Protein AF-A0A7I9V8H1-F1 (afdb_monomer)

pLDDT: mean 86.66, std 11.71, range [46.06, 98.75]

Radius of gyration: 24.7 Å; Cα contacts (8 Å, |Δi|>4): 425; chains: 1; bounding box: 55×43×68 Å

Foldseek 3Di:
DCPFDLDDFLVRLCVVLVHDPVLSVLLCVLLVPDPDPDDSDRDDGVVNSVVVSVLPPVPPDDDSVVSSNVSNVNSVVVVVVVVVLVVVLVVLCPDPVRPDDSVNSVVVVVVVCVVVVVVVVVVQVPPPDDDQDWDWWKKKKKFFPPLVVVVVVDDPVVNVVQQVLLVVQLQVLQVVLVKHFLDDDVRMTMIIHPALVSVLSSLASSLVCCVVVSHPFIQMFMETGIWTDDPSHTGDDRNVRRVFNSVVGDTSWYKYAPVSLVRCPPVQQKDWAWDAFDCDVPDHGTTIIIIDGDPPDDPVD

Nearest PDB structures (foldseek):
  5d15-assembly1_B  TM=9.454E-01  e=5.880E-12  Mycobacterium avium subsp. avium 10-9275
  5d0g-assembly1_A  TM=9.505E-01  e=1.917E-11  Mycobacterium avium subsp. avium 10-9275
  4wp9-assembly1_A  TM=9.411E-01  e=1.531E-11  Mycobacterium avium
  5d0e-assembly1_A  TM=9.573E-01  e=3.767E-11  Mycobacterium avium subsp. avium 10-9275
  1ybu-assembly2_C  TM=9.139E-01  e=1.917E-11  Mycobacterium tuberculosis H37Rv

Solvent-accessible surface area (backbone atoms only — not comparable to full-atom values): 16540 Å² total; per-residue (Å²): 132,83,87,60,61,64,71,26,31,71,67,57,45,37,62,75,65,69,50,57,68,70,57,48,53,55,46,41,55,25,40,60,56,78,84,76,90,81,67,98,51,56,73,35,31,64,66,53,51,54,55,48,40,57,69,70,62,44,87,82,82,64,57,71,71,55,49,44,49,50,36,29,55,51,21,59,54,50,51,57,52,49,54,57,49,51,53,53,50,53,58,48,68,73,33,90,86,51,88,64,50,71,67,57,50,50,51,52,49,54,52,50,51,51,52,52,51,50,53,50,48,53,53,58,68,71,39,79,77,88,57,85,41,78,37,81,43,32,28,35,26,43,30,51,61,61,47,81,60,47,66,72,72,46,55,72,68,59,46,51,55,51,50,51,47,39,53,52,52,50,46,51,46,29,44,75,44,62,22,44,72,58,50,73,60,90,71,24,43,34,29,37,30,82,44,53,66,35,45,51,50,32,53,48,52,53,47,48,45,18,71,74,63,75,29,70,46,33,13,24,4,32,16,45,36,60,26,40,43,52,97,75,42,75,43,48,62,22,53,55,48,5,50,52,31,16,73,67,32,51,79,71,33,36,24,26,27,62,63,38,53,57,68,44,60,86,44,71,58,46,47,75,41,81,50,82,62,41,70,51,96,97,34,80,70,37,62,37,25,41,54,42,78,32,88,84,52,65,90,90,114

Organism: NCBI:txid589161

Mean predicted aligned error: 11.62 Å

Structure (mmCIF, N/CA/C/O backbone):
data_AF-A0A7I9V8H1-F1
#
_entry.id   AF-A0A7I9V8H1-F1
#
loop_
_atom_site.group_PDB
_atom_site.id
_atom_site.type_symbol
_atom_site.label_atom_id
_atom_site.label_alt_id
_atom_site.label_comp_id
_atom_site.label_asym_id
_atom_site.label_entity_id
_atom_site.label_seq_id
_atom_site.pdbx_PDB_ins_code
_atom_site.Cartn_x
_atom_site.Cartn_y
_atom_site.Cartn_z
_atom_site.occupancy
_atom_site.B_iso_or_equiv
_atom_site.auth_seq_id
_atom_site.auth_comp_id
_atom_site.auth_asym_id
_atom_site.auth_atom_id
_atom_site.pdbx_PDB_model_num
ATOM 1 N N . MET A 1 1 ? 17.051 -14.374 -20.437 1.00 46.38 1 MET A N 1
ATOM 2 C CA . MET A 1 1 ? 18.053 -14.125 -21.487 1.00 46.38 1 MET A CA 1
ATOM 3 C C . MET A 1 1 ? 17.301 -13.980 -22.784 1.00 46.38 1 MET A C 1
ATOM 5 O O . MET A 1 1 ? 16.815 -14.982 -23.294 1.00 46.38 1 MET A O 1
ATOM 9 N N . SER A 1 2 ? 17.163 -12.755 -23.273 1.00 46.06 2 SER A N 1
ATOM 10 C CA . SER A 1 2 ? 17.057 -12.578 -24.711 1.00 46.06 2 SER A CA 1
ATOM 11 C C . SER A 1 2 ? 18.494 -12.514 -25.201 1.00 46.06 2 SER A C 1
ATOM 13 O O . SER A 1 2 ? 19.193 -11.544 -24.943 1.00 46.06 2 SER A O 1
ATOM 15 N N . ASP A 1 3 ? 18.974 -13.609 -25.780 1.00 58.06 3 ASP A N 1
ATOM 16 C CA . ASP A 1 3 ? 20.291 -13.687 -26.432 1.00 58.06 3 ASP A CA 1
ATOM 17 C C . ASP A 1 3 ? 20.241 -13.022 -27.827 1.00 58.06 3 ASP A C 1
ATOM 19 O O . ASP A 1 3 ? 21.041 -13.326 -28.712 1.00 58.06 3 ASP A O 1
ATOM 23 N N . ASP A 1 4 ? 19.233 -12.175 -28.068 1.00 70.00 4 ASP A N 1
ATOM 24 C CA . ASP A 1 4 ? 18.944 -11.606 -29.372 1.00 70.00 4 ASP A CA 1
ATOM 25 C C . ASP A 1 4 ? 19.894 -10.431 -29.636 1.00 70.00 4 ASP A C 1
ATOM 27 O O . ASP A 1 4 ? 19.848 -9.416 -28.934 1.00 70.00 4 ASP A O 1
ATOM 31 N N . PRO A 1 5 ? 20.804 -10.550 -30.617 1.00 77.19 5 PRO A N 1
ATOM 32 C CA . PRO A 1 5 ? 21.791 -9.521 -30.866 1.00 77.19 5 PRO A CA 1
ATOM 33 C C . PRO A 1 5 ? 21.110 -8.228 -31.305 1.00 77.19 5 PRO A C 1
ATOM 35 O O . PRO A 1 5 ? 20.168 -8.219 -32.103 1.00 77.19 5 PRO A O 1
ATOM 38 N N . VAL A 1 6 ? 21.654 -7.112 -30.833 1.00 79.88 6 VAL A N 1
ATOM 39 C CA . VAL A 1 6 ? 21.282 -5.783 -31.307 1.00 79.88 6 VAL A CA 1
ATOM 40 C C . VAL A 1 6 ? 21.525 -5.713 -32.818 1.00 79.88 6 VAL A C 1
ATOM 42 O O . VAL A 1 6 ? 22.660 -5.814 -33.280 1.00 79.88 6 VAL A O 1
ATOM 45 N N . SER A 1 7 ? 20.439 -5.586 -33.578 1.00 83.69 7 SER A N 1
ATOM 46 C CA . SER A 1 7 ? 20.407 -5.853 -35.022 1.00 83.69 7 SER A CA 1
ATOM 47 C C . SER A 1 7 ? 19.784 -4.735 -35.847 1.00 83.69 7 SER A C 1
ATOM 49 O O . SER A 1 7 ? 19.864 -4.803 -37.067 1.00 83.69 7 SER A O 1
ATOM 51 N N . PHE A 1 8 ? 19.166 -3.727 -35.222 1.00 82.25 8 PHE A N 1
ATOM 52 C CA . PHE A 1 8 ? 18.471 -2.654 -35.939 1.00 82.25 8 PHE A CA 1
ATOM 53 C C . PHE A 1 8 ? 18.846 -1.271 -35.401 1.00 82.25 8 PHE A C 1
ATOM 55 O O . PHE A 1 8 ? 18.879 -1.033 -34.187 1.00 82.25 8 PHE A O 1
ATOM 62 N N . SER A 1 9 ? 19.121 -0.340 -36.309 1.00 85.31 9 SER A N 1
ATOM 63 C CA . SER A 1 9 ? 19.089 1.103 -36.060 1.00 85.31 9 SER A CA 1
ATOM 64 C C . SER A 1 9 ? 17.642 1.620 -36.026 1.00 85.31 9 SER A C 1
ATOM 66 O O . SER A 1 9 ? 16.694 0.889 -36.313 1.00 85.31 9 SER A O 1
ATOM 68 N N . ARG A 1 10 ? 17.441 2.898 -35.671 1.00 80.12 10 ARG A N 1
ATOM 69 C CA . ARG A 1 10 ? 16.097 3.510 -35.703 1.00 80.12 10 ARG A CA 1
ATOM 70 C C . ARG A 1 10 ? 15.510 3.545 -37.110 1.00 80.12 10 ARG A C 1
ATOM 72 O O . ARG A 1 10 ? 14.328 3.270 -37.259 1.00 80.12 10 ARG A O 1
ATOM 79 N N . GLU A 1 11 ? 16.322 3.898 -38.102 1.00 81.75 11 GLU A N 1
ATOM 80 C CA . GLU A 1 11 ? 15.890 4.015 -39.499 1.00 81.75 11 GLU A CA 1
ATOM 81 C C . GLU A 1 11 ? 15.469 2.647 -40.044 1.00 81.75 11 GLU A C 1
ATOM 83 O O . GLU A 1 11 ? 14.351 2.497 -40.528 1.00 81.75 11 GLU A O 1
ATOM 88 N N . GLU A 1 12 ? 16.290 1.616 -39.826 1.00 86.19 12 GLU A N 1
ATOM 89 C CA . GLU A 1 12 ? 15.968 0.246 -40.248 1.00 86.19 12 GLU A CA 1
ATOM 90 C C . GLU A 1 12 ? 14.711 -0.301 -39.565 1.00 86.19 12 GLU A C 1
ATOM 92 O O . GLU A 1 12 ? 13.964 -1.070 -40.167 1.00 86.19 12 GLU A O 1
ATOM 97 N N . LEU A 1 13 ? 14.450 0.094 -38.315 1.00 85.06 13 LEU A N 1
ATOM 98 C CA . LEU A 1 13 ? 13.252 -0.318 -37.589 1.00 85.06 13 LEU A CA 1
ATOM 99 C C . LEU A 1 13 ? 11.996 0.381 -38.138 1.00 85.06 13 LEU A C 1
ATOM 101 O O . LEU A 1 13 ? 10.964 -0.267 -38.307 1.00 85.06 13 LEU A O 1
ATOM 105 N N . VAL A 1 14 ? 12.081 1.676 -38.467 1.00 84.31 14 VAL A N 1
ATOM 106 C CA . VAL A 1 14 ? 10.994 2.424 -39.131 1.00 84.31 14 VAL A CA 1
ATOM 107 C C . VAL A 1 14 ? 10.645 1.793 -40.477 1.00 84.31 14 VAL A C 1
ATOM 109 O O . VAL A 1 14 ? 9.466 1.546 -40.744 1.00 84.31 14 VAL A O 1
ATOM 112 N N . ASP A 1 15 ? 11.661 1.457 -41.270 1.00 85.81 15 ASP A N 1
ATOM 113 C CA . ASP A 1 15 ? 11.489 0.802 -42.565 1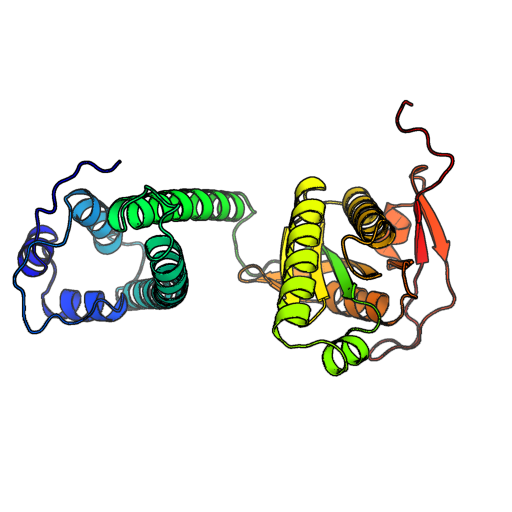.00 85.81 15 ASP A CA 1
ATOM 114 C C . ASP A 1 15 ? 10.877 -0.598 -42.418 1.00 85.81 15 ASP A C 1
ATOM 116 O O . ASP A 1 15 ? 9.930 -0.942 -43.133 1.00 85.81 15 ASP A O 1
ATOM 120 N N . ALA A 1 16 ? 11.370 -1.392 -41.459 1.00 86.88 16 ALA A N 1
ATOM 121 C CA . ALA A 1 16 ? 10.883 -2.746 -41.187 1.00 86.88 16 ALA A CA 1
ATOM 122 C C . ALA A 1 16 ? 9.436 -2.778 -40.671 1.00 86.88 16 ALA A C 1
ATOM 124 O O . ALA A 1 16 ? 8.707 -3.729 -40.951 1.00 86.88 16 ALA A O 1
ATOM 125 N N . LEU A 1 17 ? 9.006 -1.748 -39.935 1.00 85.50 17 LEU A N 1
ATOM 126 C CA . LEU A 1 17 ? 7.622 -1.593 -39.479 1.00 85.50 17 LEU A CA 1
ATOM 127 C C . LEU A 1 17 ? 6.710 -0.920 -40.514 1.00 85.50 17 LEU A C 1
ATOM 129 O O . LEU A 1 17 ? 5.508 -0.811 -40.267 1.00 85.50 17 LEU A O 1
ATOM 133 N N . HIS A 1 18 ? 7.260 -0.480 -41.651 1.00 85.62 18 HIS A N 1
ATOM 134 C CA . HIS A 1 18 ? 6.559 0.287 -42.685 1.00 85.62 18 HIS A CA 1
ATOM 135 C C . HIS A 1 18 ? 5.872 1.545 -42.132 1.00 85.62 18 HIS A C 1
ATOM 137 O O . HIS A 1 18 ? 4.749 1.882 -42.513 1.00 85.62 18 HIS A O 1
ATOM 143 N N . LEU A 1 19 ? 6.545 2.230 -41.206 1.00 82.56 19 LEU A N 1
ATOM 144 C CA . LEU A 1 19 ? 6.015 3.425 -40.566 1.00 82.56 19 LEU A CA 1
ATOM 145 C C . LEU A 1 19 ? 6.256 4.675 -41.404 1.00 82.56 19 LEU A C 1
ATOM 147 O O . LEU A 1 19 ? 7.325 4.864 -41.978 1.00 82.56 19 LEU A O 1
ATOM 151 N N . ASP A 1 20 ? 5.280 5.583 -41.393 1.00 85.94 20 ASP A N 1
ATOM 152 C CA . ASP A 1 20 ? 5.523 6.951 -41.837 1.00 85.94 20 ASP A CA 1
ATOM 153 C C . ASP A 1 20 ? 6.584 7.617 -40.943 1.00 85.94 20 ASP A C 1
ATOM 155 O O . ASP A 1 20 ? 6.569 7.479 -39.716 1.00 85.94 20 ASP A O 1
ATOM 159 N N . HIS A 1 21 ? 7.512 8.348 -41.559 1.00 81.25 21 HIS A N 1
ATOM 160 C CA . HIS A 1 21 ? 8.664 8.913 -40.860 1.00 81.25 21 HIS A CA 1
ATOM 161 C C . HIS A 1 21 ? 8.270 10.005 -39.846 1.00 81.25 21 HIS A C 1
ATOM 163 O O . HIS A 1 21 ? 8.871 10.090 -38.771 1.00 81.25 21 HIS A O 1
ATOM 169 N N . ASP A 1 22 ? 7.254 10.830 -40.136 1.00 81.88 22 ASP A N 1
ATOM 170 C CA . ASP A 1 22 ? 6.756 11.831 -39.176 1.00 81.88 22 ASP A CA 1
ATOM 171 C C . ASP A 1 22 ? 6.079 11.144 -37.987 1.00 81.88 22 ASP A C 1
ATOM 173 O O . ASP A 1 22 ? 6.327 11.487 -36.824 1.00 81.88 22 ASP A O 1
ATOM 177 N N . TYR A 1 23 ? 5.285 10.108 -38.264 1.00 82.81 23 TYR A N 1
ATOM 178 C CA . TYR A 1 23 ? 4.683 9.294 -37.216 1.00 82.81 23 TYR A CA 1
ATOM 179 C C . TYR A 1 23 ? 5.738 8.625 -36.326 1.00 82.81 23 TYR A C 1
ATOM 181 O O . TYR A 1 23 ? 5.660 8.740 -35.101 1.00 82.81 23 TYR A O 1
ATOM 189 N N . ALA A 1 24 ? 6.759 8.004 -36.918 1.00 82.31 24 ALA A N 1
ATOM 190 C CA . ALA A 1 24 ? 7.855 7.378 -36.190 1.00 82.31 24 ALA A CA 1
ATOM 191 C C . ALA A 1 24 ? 8.599 8.371 -35.283 1.00 82.31 24 ALA A C 1
ATOM 193 O O . ALA A 1 24 ? 8.846 8.079 -34.115 1.00 82.31 24 ALA A O 1
ATOM 194 N N . LEU A 1 25 ? 8.900 9.581 -35.768 1.00 81.62 25 LEU A N 1
ATOM 195 C CA . LEU A 1 25 ? 9.525 10.622 -34.947 1.00 81.62 25 LEU A CA 1
ATOM 196 C C . LEU A 1 25 ? 8.648 11.021 -33.755 1.00 81.62 25 LEU A C 1
ATOM 198 O O . LEU A 1 25 ? 9.130 11.113 -32.623 1.00 81.62 25 LEU A O 1
ATOM 202 N N . ARG A 1 26 ? 7.350 11.241 -33.984 1.00 83.75 26 ARG A N 1
ATOM 203 C CA . ARG A 1 26 ? 6.390 11.566 -32.915 1.00 83.75 26 ARG A CA 1
ATOM 204 C C . ARG A 1 26 ? 6.269 10.434 -31.900 1.00 83.75 26 ARG A C 1
ATOM 206 O O . ARG A 1 26 ? 6.125 10.702 -30.709 1.00 83.75 26 ARG A O 1
ATOM 213 N N . PHE A 1 27 ? 6.357 9.198 -32.366 1.00 82.62 27 PHE A N 1
ATOM 214 C CA . PHE A 1 27 ? 6.318 7.987 -31.563 1.00 82.62 27 PHE A CA 1
ATOM 215 C C . PHE A 1 27 ? 7.577 7.814 -30.698 1.00 82.62 27 PHE A C 1
ATOM 217 O O . PHE A 1 27 ? 7.466 7.592 -29.493 1.00 82.62 27 PHE A O 1
ATOM 224 N N . TRP A 1 28 ? 8.775 8.037 -31.246 1.00 84.31 28 TRP A N 1
ATOM 225 C CA . TRP A 1 28 ? 10.024 8.022 -30.469 1.00 84.31 28 TRP A CA 1
ATOM 226 C C . TRP A 1 28 ? 10.076 9.117 -29.413 1.00 84.31 28 TRP A C 1
ATOM 228 O O . TRP A 1 28 ? 10.439 8.862 -28.263 1.00 84.31 28 TRP A O 1
ATOM 238 N N . ASN A 1 29 ? 9.637 10.319 -29.784 1.00 84.06 29 ASN A N 1
ATOM 239 C CA . ASN A 1 29 ? 9.496 11.423 -28.843 1.00 84.06 29 ASN A CA 1
ATOM 240 C C . ASN A 1 29 ? 8.468 11.099 -27.751 1.00 84.06 29 ASN A C 1
ATOM 242 O O . ASN A 1 29 ? 8.656 11.499 -26.605 1.00 84.06 29 ASN A O 1
ATOM 246 N N . ALA A 1 30 ? 7.396 10.366 -28.078 1.00 85.94 30 ALA A N 1
ATOM 247 C CA . ALA A 1 30 ? 6.395 9.952 -27.103 1.00 85.94 30 ALA A CA 1
ATOM 248 C C . ALA A 1 30 ? 6.982 9.000 -26.051 1.00 85.94 30 ALA A C 1
ATOM 250 O O . ALA A 1 30 ? 6.783 9.243 -24.867 1.00 85.94 30 ALA A O 1
ATOM 251 N N . PHE A 1 31 ? 7.765 7.993 -26.444 1.00 85.69 31 PHE A N 1
ATOM 252 C CA . PHE A 1 31 ? 8.470 7.138 -25.478 1.00 85.69 31 PHE A CA 1
ATOM 253 C C . PHE A 1 31 ? 9.570 7.861 -24.689 1.00 85.69 31 PHE A C 1
ATOM 255 O O . PHE A 1 31 ? 10.034 7.341 -23.677 1.00 85.69 31 PHE A O 1
ATOM 262 N N . GLY A 1 32 ? 9.975 9.059 -25.119 1.00 83.25 32 GLY A N 1
ATOM 263 C CA . GLY A 1 32 ? 11.033 9.829 -24.470 1.00 83.25 32 GLY A CA 1
ATOM 264 C C . GLY A 1 32 ? 12.434 9.313 -24.790 1.00 83.25 32 GLY A C 1
ATOM 265 O O . GLY A 1 32 ? 13.379 9.606 -24.059 1.00 83.25 32 GLY A O 1
ATOM 266 N N . PHE A 1 33 ? 12.595 8.548 -25.873 1.00 81.25 33 PHE A N 1
ATOM 267 C CA . PHE A 1 33 ? 13.919 8.137 -26.319 1.00 81.25 33 PHE A CA 1
ATOM 268 C C . PHE A 1 33 ? 14.719 9.372 -26.732 1.00 81.25 33 PHE A C 1
ATOM 270 O O . PHE A 1 33 ? 14.263 10.167 -27.554 1.00 81.25 33 PHE A O 1
ATOM 277 N N . ALA A 1 34 ? 15.925 9.530 -26.179 1.00 64.56 34 ALA A N 1
ATOM 278 C CA . ALA A 1 34 ? 16.800 10.644 -26.526 1.00 64.56 34 ALA A CA 1
ATOM 279 C C . ALA A 1 34 ? 16.971 10.725 -28.053 1.00 64.56 34 ALA A C 1
ATOM 281 O O . ALA A 1 34 ? 17.227 9.706 -28.705 1.00 64.56 34 ALA A O 1
ATOM 282 N N . GLN A 1 35 ? 16.808 11.911 -28.643 1.00 59.00 35 GLN A N 1
ATOM 283 C CA . GLN A 1 35 ? 17.201 12.132 -30.033 1.00 59.00 35 GLN A CA 1
ATOM 284 C C . GLN A 1 35 ? 18.725 12.078 -30.075 1.00 59.00 35 GLN A C 1
ATOM 286 O O . GLN A 1 35 ? 19.393 12.993 -29.604 1.00 59.00 35 GLN A O 1
ATOM 291 N N . ASP A 1 36 ? 19.278 10.958 -30.528 1.00 55.44 36 ASP A N 1
ATOM 292 C CA . ASP A 1 36 ? 20.722 10.803 -30.592 1.00 55.44 36 ASP A CA 1
ATOM 293 C C . ASP A 1 36 ? 21.243 11.656 -31.754 1.00 55.44 36 ASP A C 1
ATOM 295 O O . ASP A 1 36 ? 20.934 11.401 -32.917 1.00 55.44 36 ASP A O 1
ATOM 299 N N . THR A 1 37 ? 21.999 12.700 -31.428 1.00 48.88 37 THR A N 1
ATOM 300 C CA . THR A 1 37 ? 22.664 13.588 -32.386 1.00 48.88 37 THR A CA 1
ATOM 301 C C . THR A 1 37 ? 24.033 13.057 -32.832 1.00 48.88 37 THR A C 1
ATOM 303 O O . THR A 1 37 ? 24.806 13.835 -33.388 1.00 48.88 37 THR A O 1
ATOM 306 N N . GLY A 1 38 ? 24.391 11.784 -32.581 1.00 47.00 38 GLY A N 1
ATOM 307 C CA . GLY A 1 38 ? 25.775 11.347 -32.820 1.00 47.00 38 GLY A CA 1
ATOM 308 C C . GLY A 1 38 ? 26.084 9.893 -33.180 1.00 47.00 38 GLY A C 1
ATOM 309 O O . GLY A 1 38 ? 27.198 9.665 -33.647 1.00 47.00 38 GLY A O 1
ATOM 310 N N . ALA A 1 39 ? 25.194 8.907 -33.030 1.00 47.19 39 ALA A N 1
ATOM 311 C CA . ALA A 1 39 ? 25.555 7.521 -33.362 1.00 47.19 39 ALA A CA 1
ATOM 312 C C . ALA A 1 39 ? 24.450 6.758 -34.107 1.00 47.19 39 ALA A C 1
ATOM 314 O O . ALA A 1 39 ? 23.463 6.323 -33.518 1.00 47.19 39 ALA A O 1
ATOM 315 N N . SER A 1 40 ? 24.691 6.503 -35.397 1.00 52.47 40 SER A N 1
ATOM 316 C CA . SER A 1 40 ? 23.979 5.546 -36.267 1.00 52.47 40 SER A CA 1
ATOM 317 C C . SER A 1 40 ? 24.260 4.081 -35.854 1.00 52.47 40 SER A C 1
ATOM 319 O O . SER A 1 40 ? 24.572 3.214 -36.662 1.00 52.47 40 SER A O 1
ATOM 321 N N . GLY A 1 41 ? 24.255 3.804 -34.549 1.00 67.88 41 GLY A N 1
ATOM 322 C CA . GLY A 1 41 ? 24.471 2.467 -34.010 1.00 67.88 41 GLY A CA 1
ATOM 323 C C . GLY A 1 41 ? 23.176 1.663 -34.019 1.00 67.88 41 GLY A C 1
ATOM 324 O O . GLY A 1 41 ? 22.118 2.187 -33.665 1.00 67.88 41 GLY A O 1
ATOM 325 N N . HIS A 1 42 ? 23.268 0.381 -34.372 1.00 78.38 42 HIS A N 1
ATOM 326 C CA . HIS A 1 42 ? 22.218 -0.586 -34.072 1.00 78.38 42 HIS A CA 1
ATOM 327 C C . HIS A 1 42 ? 22.002 -0.584 -32.552 1.00 78.38 42 HIS A C 1
ATOM 329 O O . HIS A 1 42 ? 22.969 -0.631 -31.790 1.00 78.38 42 HIS A O 1
ATOM 335 N N . ARG A 1 43 ? 20.747 -0.458 -32.115 1.00 78.38 43 ARG A N 1
ATOM 336 C CA . ARG A 1 43 ? 20.354 -0.339 -30.695 1.00 78.38 43 ARG A CA 1
ATOM 337 C C . ARG A 1 43 ? 19.131 -1.176 -30.326 1.00 78.38 43 ARG A C 1
ATOM 339 O O . ARG A 1 43 ? 18.852 -1.314 -29.143 1.00 78.38 43 ARG A O 1
ATOM 346 N N . PHE A 1 44 ? 18.428 -1.718 -31.317 1.00 83.50 44 PHE A N 1
ATOM 347 C CA . PHE A 1 44 ? 17.221 -2.511 -31.125 1.00 83.50 44 PHE A CA 1
ATOM 348 C C . PHE A 1 44 ? 17.448 -3.957 -31.551 1.00 83.50 44 PHE A C 1
ATOM 350 O O . PHE A 1 44 ? 18.204 -4.246 -32.484 1.00 83.50 44 PHE A O 1
ATOM 357 N N . THR A 1 45 ? 16.774 -4.858 -30.857 1.00 88.50 45 THR A N 1
ATOM 358 C CA . THR A 1 45 ? 16.751 -6.299 -31.102 1.00 88.50 45 THR A CA 1
ATOM 359 C C . THR A 1 45 ? 15.592 -6.675 -32.030 1.00 88.50 45 THR A C 1
ATOM 361 O O . THR A 1 45 ? 14.740 -5.850 -32.380 1.00 88.50 45 THR A O 1
ATOM 364 N N . ARG A 1 46 ? 15.540 -7.935 -32.467 1.00 86.69 46 ARG A N 1
ATOM 365 C CA . ARG A 1 46 ? 14.394 -8.468 -33.211 1.00 86.69 46 ARG A CA 1
ATOM 366 C C . ARG A 1 46 ? 13.176 -8.625 -32.293 1.00 86.69 46 ARG A C 1
ATOM 368 O O . ARG A 1 46 ? 12.050 -8.472 -32.767 1.00 86.69 46 ARG A O 1
ATOM 375 N N . GLU A 1 47 ? 13.379 -8.868 -31.001 1.00 86.50 47 GLU A N 1
ATOM 376 C CA . GLU A 1 47 ? 12.306 -8.822 -30.001 1.00 86.50 47 GLU A CA 1
ATOM 377 C C . GLU A 1 47 ? 11.688 -7.424 -29.865 1.00 86.50 47 GLU A C 1
ATOM 379 O O . GLU A 1 47 ? 10.459 -7.314 -29.849 1.00 86.50 47 GLU A O 1
ATOM 384 N N . ASP A 1 48 ? 12.499 -6.360 -29.865 1.00 86.69 48 ASP A N 1
ATOM 385 C CA . ASP A 1 48 ? 11.995 -4.978 -29.861 1.00 86.69 48 ASP A CA 1
ATOM 386 C C . ASP A 1 48 ? 11.134 -4.704 -31.098 1.00 86.69 48 ASP A C 1
ATOM 388 O O . ASP A 1 48 ? 10.033 -4.163 -30.989 1.00 86.69 48 ASP A O 1
ATOM 392 N N . LEU A 1 49 ? 11.602 -5.132 -32.278 1.00 87.06 49 LEU A N 1
ATOM 393 C CA . LEU A 1 49 ? 10.843 -5.026 -33.524 1.00 87.06 49 LEU A CA 1
ATOM 394 C C . LEU A 1 49 ? 9.495 -5.756 -33.419 1.00 87.06 49 LEU A C 1
ATOM 396 O O . LEU A 1 49 ? 8.468 -5.192 -33.789 1.00 87.06 49 LEU A O 1
ATOM 400 N N . ALA A 1 50 ? 9.476 -6.986 -32.899 1.00 86.38 50 ALA A N 1
ATOM 401 C CA . ALA A 1 50 ? 8.250 -7.767 -32.752 1.00 86.38 50 ALA A CA 1
ATOM 402 C C . ALA A 1 50 ? 7.264 -7.129 -31.756 1.00 86.38 50 ALA A C 1
ATOM 404 O O . ALA A 1 50 ? 6.064 -7.057 -32.031 1.00 86.38 50 ALA A O 1
ATOM 405 N N . ALA A 1 51 ? 7.757 -6.628 -30.621 1.00 85.44 51 ALA A N 1
ATOM 406 C CA . ALA A 1 51 ? 6.936 -5.944 -29.624 1.00 85.44 51 ALA A CA 1
ATOM 407 C C . ALA A 1 51 ? 6.337 -4.642 -30.178 1.00 85.44 51 ALA A C 1
ATOM 409 O O . ALA A 1 51 ? 5.146 -4.370 -30.003 1.00 85.44 51 ALA A O 1
ATOM 410 N N . LEU A 1 52 ? 7.145 -3.859 -30.896 1.00 85.12 52 LEU A N 1
ATOM 411 C CA . LEU A 1 52 ? 6.707 -2.621 -31.532 1.00 85.12 52 LEU A CA 1
ATOM 412 C C . LEU A 1 52 ? 5.745 -2.873 -32.690 1.00 85.12 52 LEU A C 1
ATOM 414 O O . LEU A 1 52 ? 4.782 -2.123 -32.830 1.00 85.12 52 LEU A O 1
ATOM 418 N N . ALA A 1 53 ? 5.940 -3.942 -33.466 1.00 85.44 53 ALA A N 1
ATOM 419 C CA . ALA A 1 53 ? 4.998 -4.351 -34.500 1.00 85.44 53 ALA A CA 1
ATOM 420 C C . ALA A 1 53 ? 3.611 -4.603 -33.904 1.00 85.44 53 ALA A C 1
ATOM 422 O O . ALA A 1 53 ? 2.641 -4.049 -34.400 1.00 85.44 53 ALA A O 1
ATOM 423 N N . ILE A 1 54 ? 3.505 -5.334 -32.789 1.00 83.56 54 ILE A N 1
ATOM 424 C CA . ILE A 1 54 ? 2.217 -5.558 -32.109 1.00 83.56 54 ILE A CA 1
ATOM 425 C C . ILE A 1 54 ? 1.597 -4.236 -31.633 1.00 83.56 54 ILE A C 1
ATOM 427 O O . ILE A 1 54 ? 0.392 -4.032 -31.771 1.00 83.56 54 ILE A O 1
ATOM 431 N N . TYR A 1 55 ? 2.409 -3.337 -31.073 1.00 80.44 55 TYR A N 1
ATOM 432 C CA . TYR A 1 55 ? 1.935 -2.056 -30.547 1.00 80.44 55 TYR A CA 1
ATOM 433 C C . TYR A 1 55 ? 1.414 -1.118 -31.647 1.00 80.44 55 TYR A C 1
ATOM 435 O O . TYR A 1 55 ? 0.400 -0.445 -31.474 1.00 80.44 55 TYR A O 1
ATOM 443 N N . VAL A 1 56 ? 2.119 -1.074 -32.777 1.00 78.38 56 VAL A N 1
ATOM 444 C CA . VAL A 1 56 ? 1.858 -0.171 -33.903 1.00 78.38 56 VAL A CA 1
ATOM 445 C C . VAL A 1 56 ? 0.814 -0.741 -34.8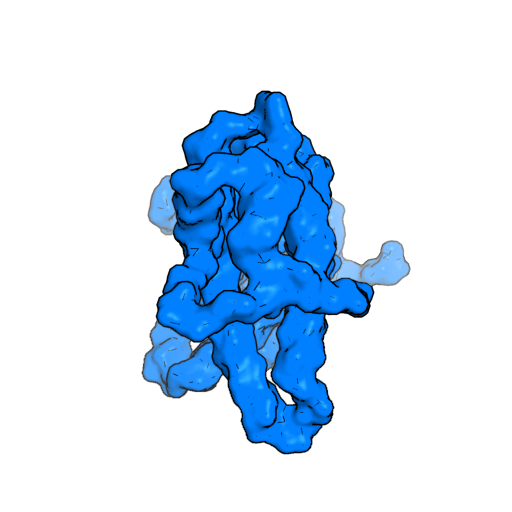63 1.00 78.38 56 VAL A C 1
ATOM 447 O O . VAL A 1 56 ? -0.075 -0.014 -35.295 1.00 78.38 56 VAL A O 1
ATOM 450 N N . GLN A 1 57 ? 0.897 -2.035 -35.179 1.00 72.38 57 GLN A N 1
ATOM 451 C CA . GLN A 1 57 ? 0.019 -2.749 -36.116 1.00 72.38 57 GLN A CA 1
ATOM 452 C C . GLN A 1 57 ? -1.240 -3.302 -35.431 1.00 72.38 57 GLN A C 1
ATOM 454 O O . GLN A 1 57 ? -1.878 -4.220 -35.943 1.00 72.38 57 GLN A O 1
ATOM 459 N N . GLY A 1 58 ? -1.615 -2.770 -34.263 1.00 63.88 58 GLY A N 1
ATOM 460 C CA . GLY A 1 58 ? -2.917 -3.011 -33.639 1.00 63.88 58 GLY A CA 1
ATOM 461 C C . GLY A 1 58 ? -4.039 -2.392 -34.479 1.00 63.88 58 GLY A C 1
ATOM 462 O O . GLY A 1 58 ? -4.634 -1.392 -34.083 1.00 63.88 58 GLY A O 1
ATOM 463 N N . ASP A 1 59 ? -4.302 -2.987 -35.641 1.00 50.59 59 ASP A N 1
ATOM 464 C CA . ASP A 1 59 ? -4.859 -2.398 -36.869 1.00 50.59 59 ASP A CA 1
ATOM 465 C C . ASP A 1 59 ? -6.351 -2.003 -36.820 1.00 50.59 59 ASP A C 1
ATOM 467 O O . ASP A 1 59 ? -7.011 -1.952 -37.849 1.00 50.59 59 ASP A O 1
ATOM 471 N N . ASN A 1 60 ? -6.927 -1.770 -35.633 1.00 54.12 60 ASN A N 1
ATOM 472 C CA . ASN A 1 60 ? -8.285 -1.220 -35.436 1.00 54.12 60 ASN A CA 1
ATOM 473 C C . ASN A 1 60 ? -8.655 -0.940 -33.961 1.00 54.12 60 ASN A C 1
ATOM 475 O O . ASN A 1 60 ? -9.804 -0.609 -33.671 1.00 54.12 60 ASN A O 1
ATOM 479 N N . ALA A 1 61 ? -7.736 -1.105 -33.003 1.00 60.16 61 ALA A N 1
ATOM 480 C CA . ALA A 1 61 ? -8.098 -1.071 -31.580 1.00 60.16 61 ALA A CA 1
ATOM 481 C C . ALA A 1 61 ? -7.999 0.327 -30.941 1.00 60.16 61 ALA A C 1
ATOM 483 O O . ALA A 1 61 ? -8.715 0.612 -29.982 1.00 60.16 61 ALA A O 1
ATOM 484 N N . MET A 1 62 ? -7.118 1.203 -31.441 1.00 66.00 62 MET A N 1
ATOM 485 C CA . MET A 1 62 ? -6.876 2.535 -30.874 1.00 66.00 62 MET A CA 1
ATOM 486 C C . MET A 1 62 ? -6.540 3.547 -31.971 1.00 66.00 62 MET A C 1
ATOM 488 O O . MET A 1 62 ? -5.730 3.258 -32.846 1.00 66.00 62 MET A O 1
ATOM 492 N N . ASP A 1 63 ? -7.110 4.751 -31.888 1.00 81.50 63 ASP A N 1
ATOM 493 C CA . ASP A 1 63 ? -6.707 5.871 -32.745 1.00 81.50 63 ASP A CA 1
ATOM 494 C C . ASP A 1 63 ? -5.245 6.281 -32.476 1.00 81.50 63 ASP A C 1
ATOM 496 O O . ASP A 1 63 ? -4.745 6.176 -31.350 1.00 81.50 63 ASP A O 1
ATOM 500 N N . THR A 1 64 ? -4.570 6.817 -33.495 1.00 80.25 64 THR A N 1
ATOM 501 C CA . THR A 1 64 ? -3.173 7.270 -33.451 1.00 80.25 64 THR A CA 1
ATOM 502 C C . THR A 1 64 ? -2.913 8.241 -32.296 1.00 80.25 64 THR A C 1
ATOM 504 O O . THR A 1 64 ? -1.860 8.200 -31.654 1.00 80.25 64 THR A O 1
ATOM 507 N N . SER A 1 65 ? -3.874 9.119 -31.982 1.00 81.25 65 SER A N 1
ATOM 508 C CA . SER A 1 65 ? -3.745 10.050 -30.855 1.00 81.25 65 SER A CA 1
ATOM 509 C C . SER A 1 65 ? -3.695 9.331 -29.499 1.00 81.25 65 SER A C 1
ATOM 511 O O . SER A 1 65 ? -2.887 9.700 -28.638 1.00 81.25 65 SER A O 1
ATOM 513 N N . ALA A 1 66 ? -4.500 8.277 -29.333 1.00 81.56 66 ALA A N 1
ATOM 514 C CA . ALA A 1 66 ? -4.566 7.449 -28.136 1.00 81.56 66 ALA A CA 1
ATOM 515 C C . ALA A 1 66 ? -3.328 6.552 -28.000 1.00 81.56 66 ALA A C 1
ATOM 517 O O . ALA A 1 66 ? -2.782 6.441 -26.903 1.00 81.56 66 ALA A O 1
ATOM 518 N N . GLN A 1 67 ? -2.827 5.995 -29.107 1.00 83.31 67 GLN A N 1
ATOM 519 C CA . GLN A 1 67 ? -1.556 5.262 -29.135 1.00 83.31 67 GLN A CA 1
ATOM 520 C C . GLN A 1 67 ? -0.395 6.154 -28.675 1.00 83.31 67 GLN A C 1
ATOM 522 O O . GLN A 1 67 ? 0.328 5.812 -27.743 1.00 83.31 67 GLN A O 1
ATOM 527 N N . LEU A 1 68 ? -0.260 7.362 -29.234 1.00 86.31 68 LEU A N 1
ATOM 528 C CA . LEU A 1 68 ? 0.785 8.301 -28.812 1.00 86.31 68 LEU A CA 1
ATOM 529 C C . LEU A 1 68 ? 0.624 8.752 -27.350 1.00 86.31 68 LEU A C 1
ATOM 531 O O . LEU A 1 68 ? 1.618 9.034 -26.679 1.00 86.31 68 LEU A O 1
ATOM 535 N N . ALA A 1 69 ? -0.608 8.857 -26.843 1.00 84.06 69 ALA A N 1
ATOM 536 C CA . ALA A 1 69 ? -0.860 9.164 -25.436 1.00 84.06 69 ALA A CA 1
ATOM 537 C C . ALA A 1 69 ? -0.435 8.014 -24.511 1.00 84.06 69 ALA A C 1
ATOM 539 O O . ALA A 1 69 ? 0.227 8.266 -23.502 1.00 84.06 69 ALA A O 1
ATOM 540 N N . ALA A 1 70 ? -0.746 6.769 -24.876 1.00 85.12 70 ALA A N 1
ATOM 541 C CA . ALA A 1 70 ? -0.299 5.586 -24.153 1.00 85.12 70 ALA A CA 1
ATOM 542 C C . ALA A 1 70 ? 1.235 5.472 -24.165 1.00 85.12 70 ALA A C 1
ATOM 544 O O . ALA A 1 70 ? 1.833 5.294 -23.105 1.00 85.12 70 ALA A O 1
ATOM 545 N N . ALA A 1 71 ? 1.878 5.680 -25.318 1.00 87.38 71 ALA A N 1
ATOM 546 C CA . ALA A 1 71 ? 3.336 5.682 -25.446 1.00 87.38 71 ALA A CA 1
ATOM 547 C C . ALA A 1 71 ? 3.985 6.733 -24.531 1.00 87.38 71 ALA A C 1
ATOM 549 O O . ALA A 1 71 ? 4.933 6.420 -23.815 1.00 87.38 71 ALA A O 1
ATOM 550 N N . ARG A 1 72 ? 3.416 7.950 -24.465 1.00 88.44 72 ARG A N 1
ATOM 551 C CA . ARG A 1 72 ? 3.849 8.989 -23.511 1.00 88.44 72 ARG A CA 1
ATOM 552 C C . ARG A 1 72 ? 3.711 8.566 -22.059 1.00 88.44 72 ARG A C 1
ATOM 554 O O . ARG A 1 72 ? 4.638 8.774 -21.282 1.00 88.44 72 ARG A O 1
ATOM 561 N N . SER A 1 73 ? 2.575 7.984 -21.685 1.00 86.75 73 SER A N 1
ATOM 562 C CA . SER A 1 73 ? 2.355 7.534 -20.308 1.00 86.75 73 SER A CA 1
ATOM 563 C C . SER A 1 73 ? 3.350 6.443 -19.911 1.00 86.75 73 SER A C 1
ATOM 565 O O . SER A 1 73 ? 3.902 6.495 -18.812 1.00 86.75 73 SER A O 1
ATOM 567 N N . ILE A 1 74 ? 3.606 5.483 -20.807 1.00 89.19 74 ILE A N 1
ATOM 568 C CA . ILE A 1 74 ? 4.593 4.419 -20.595 1.00 89.19 74 ILE A CA 1
ATOM 569 C C . ILE A 1 74 ? 5.989 5.036 -20.470 1.00 89.19 74 ILE A C 1
ATOM 571 O O . ILE A 1 74 ? 6.668 4.805 -19.474 1.00 89.19 74 ILE A O 1
ATOM 575 N N . GLY A 1 75 ? 6.386 5.885 -21.423 1.00 86.88 75 GLY A N 1
ATOM 576 C CA . GLY A 1 75 ? 7.689 6.549 -21.427 1.00 86.88 75 GLY A CA 1
ATOM 577 C C . GLY A 1 75 ? 7.952 7.360 -20.156 1.00 86.88 75 GLY A C 1
ATOM 578 O O . GLY A 1 75 ? 8.994 7.204 -19.529 1.00 86.88 75 GLY A O 1
ATOM 579 N N . GLN A 1 76 ? 6.989 8.170 -19.707 1.00 86.31 76 GLN A N 1
ATOM 580 C CA . GLN A 1 76 ? 7.127 8.990 -18.495 1.00 86.31 76 GLN A CA 1
ATOM 581 C C . GLN A 1 76 ? 7.200 8.170 -17.200 1.00 86.31 76 GLN A C 1
ATOM 583 O O . GLN A 1 76 ? 7.891 8.565 -16.255 1.00 86.31 76 GLN A O 1
ATOM 588 N N . ALA A 1 77 ? 6.460 7.063 -17.115 1.00 85.75 77 ALA A N 1
ATOM 589 C CA . ALA A 1 77 ? 6.525 6.170 -15.963 1.00 85.75 77 ALA A CA 1
ATOM 590 C C . ALA A 1 77 ? 7.873 5.436 -15.922 1.00 85.75 77 ALA A C 1
ATOM 592 O O . ALA A 1 77 ? 8.557 5.463 -14.899 1.00 85.75 77 ALA A O 1
ATOM 593 N N . THR A 1 78 ? 8.288 4.861 -17.053 1.00 89.69 78 THR A N 1
ATOM 594 C CA . THR A 1 78 ? 9.541 4.110 -17.159 1.00 89.69 78 THR A CA 1
ATOM 595 C C . THR A 1 78 ? 10.768 5.009 -17.009 1.00 89.69 78 THR A C 1
ATOM 597 O O . THR A 1 78 ? 11.721 4.592 -16.366 1.00 89.69 78 THR A O 1
ATOM 600 N N . ALA A 1 79 ? 10.751 6.253 -17.504 1.00 86.50 79 ALA A N 1
ATOM 601 C CA . ALA A 1 79 ? 11.877 7.182 -17.359 1.00 86.50 79 ALA A CA 1
ATOM 602 C C . ALA A 1 79 ? 12.193 7.495 -15.888 1.00 86.50 79 ALA A C 1
ATOM 604 O O . ALA A 1 79 ? 13.351 7.436 -15.485 1.00 86.50 79 ALA A O 1
ATOM 605 N N . ARG A 1 80 ? 11.162 7.765 -15.073 1.00 84.50 80 ARG A N 1
ATOM 606 C CA . ARG A 1 80 ? 11.335 8.008 -13.630 1.00 84.50 80 ARG A CA 1
ATOM 607 C C . ARG A 1 80 ? 11.868 6.776 -12.904 1.00 84.50 80 ARG A C 1
ATOM 609 O O . ARG A 1 80 ? 12.740 6.896 -12.050 1.00 84.50 80 ARG A O 1
ATOM 616 N N . LEU A 1 81 ? 11.357 5.595 -13.253 1.00 88.88 81 LEU A N 1
ATOM 617 C CA . LEU A 1 81 ? 11.836 4.341 -12.677 1.00 88.88 81 LEU A CA 1
ATOM 618 C C . LEU A 1 81 ? 13.297 4.067 -13.064 1.00 88.88 81 LEU A C 1
ATOM 620 O O . LEU A 1 81 ? 14.103 3.739 -12.198 1.00 88.88 81 LEU A O 1
ATOM 624 N N . ALA A 1 82 ? 13.642 4.254 -14.339 1.00 89.88 82 ALA A N 1
ATOM 625 C CA . ALA A 1 82 ? 14.989 4.050 -14.856 1.00 89.88 82 ALA A CA 1
ATOM 626 C C . ALA A 1 82 ? 16.000 5.018 -14.228 1.00 89.88 82 ALA A C 1
ATOM 628 O O . ALA A 1 82 ? 17.120 4.615 -13.931 1.00 89.88 82 ALA A O 1
ATOM 629 N N . GLU A 1 83 ? 15.613 6.274 -13.981 1.00 88.94 83 GLU A N 1
ATOM 630 C CA . GLU A 1 83 ? 16.448 7.246 -13.267 1.00 88.94 83 GLU A CA 1
ATOM 631 C C . GLU A 1 83 ? 16.792 6.759 -11.853 1.00 88.94 83 GLU A C 1
ATOM 633 O O . GLU A 1 83 ? 17.966 6.722 -11.482 1.00 88.94 83 GLU A O 1
ATOM 638 N N . TRP A 1 84 ? 15.786 6.311 -11.094 1.00 88.69 84 TRP A N 1
ATOM 639 C CA . TRP A 1 84 ? 15.997 5.750 -9.758 1.00 88.69 84 TRP A CA 1
ATOM 640 C C . TRP A 1 84 ? 16.866 4.481 -9.795 1.00 88.69 84 TRP A C 1
ATOM 642 O O . TRP A 1 84 ? 17.823 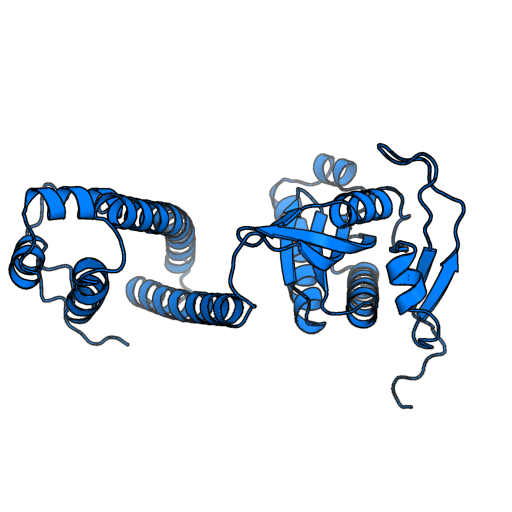4.363 -9.028 1.00 88.69 84 TRP A O 1
ATOM 652 N N . GLN A 1 85 ? 16.595 3.555 -10.721 1.00 92.38 85 GLN A N 1
ATOM 653 C CA . GLN A 1 85 ? 17.363 2.311 -10.872 1.00 92.38 85 GLN A CA 1
ATOM 654 C C . GLN A 1 85 ? 18.816 2.565 -11.281 1.00 92.38 85 GLN A C 1
ATOM 656 O O . GLN A 1 85 ? 19.716 1.883 -10.793 1.00 92.38 85 GLN A O 1
ATOM 661 N N . ALA A 1 86 ? 19.065 3.547 -12.150 1.00 89.62 86 ALA A N 1
ATOM 662 C CA . ALA A 1 86 ? 20.414 3.910 -12.566 1.00 89.62 86 ALA A CA 1
ATOM 663 C C . ALA A 1 86 ? 21.258 4.375 -11.374 1.00 89.62 86 ALA A C 1
ATOM 665 O O . ALA A 1 86 ? 22.437 4.031 -11.295 1.00 89.62 86 ALA A O 1
ATOM 666 N N . GLU A 1 87 ? 20.663 5.106 -10.430 1.00 88.50 87 GLU A N 1
ATOM 667 C CA . GLU A 1 87 ? 21.357 5.508 -9.208 1.00 88.50 87 GLU A CA 1
ATOM 668 C C . GLU A 1 87 ? 21.705 4.304 -8.325 1.00 88.50 87 GLU A C 1
ATOM 670 O O . GLU A 1 87 ? 22.849 4.166 -7.893 1.00 88.50 87 GLU A O 1
ATOM 675 N N . GLN A 1 88 ? 20.772 3.363 -8.149 1.00 88.00 88 GLN A N 1
ATOM 676 C CA . GLN A 1 88 ? 21.038 2.128 -7.401 1.00 88.00 88 GLN A CA 1
ATOM 677 C C . GLN A 1 88 ? 22.134 1.278 -8.055 1.00 88.00 88 GLN A C 1
ATOM 679 O O . GLN A 1 88 ? 23.036 0.793 -7.371 1.00 88.00 88 GLN A O 1
ATOM 684 N N . ILE A 1 89 ? 22.110 1.136 -9.384 1.00 90.25 89 ILE A N 1
ATOM 685 C CA . ILE A 1 89 ? 23.147 0.406 -10.121 1.00 90.25 89 ILE A CA 1
ATOM 686 C C . ILE A 1 89 ? 24.510 1.076 -9.947 1.00 90.25 89 ILE A C 1
ATOM 688 O O . ILE A 1 89 ? 25.498 0.369 -9.757 1.00 90.25 89 ILE A O 1
ATOM 692 N N . ARG A 1 90 ? 24.601 2.413 -9.989 1.00 90.25 90 ARG A N 1
ATOM 693 C CA . ARG A 1 90 ? 25.875 3.120 -9.762 1.00 90.25 90 ARG A CA 1
ATOM 694 C C . ARG A 1 90 ? 26.427 2.853 -8.367 1.00 90.25 90 ARG A C 1
ATOM 696 O O . ARG A 1 90 ? 27.617 2.574 -8.243 1.00 90.25 90 ARG A O 1
ATOM 703 N N . LEU A 1 91 ? 25.570 2.892 -7.346 1.00 87.00 91 LEU A N 1
ATOM 704 C CA . LEU A 1 91 ? 25.957 2.596 -5.966 1.00 87.00 91 LEU A CA 1
ATOM 705 C C . LEU A 1 91 ? 26.449 1.150 -5.812 1.00 87.00 91 LEU A C 1
ATOM 707 O O . LEU A 1 91 ? 27.499 0.922 -5.215 1.00 87.00 91 LEU A O 1
ATOM 711 N N . LEU A 1 92 ? 25.738 0.179 -6.395 1.00 86.75 92 LEU A N 1
ATOM 712 C CA . LEU A 1 92 ? 26.129 -1.234 -6.362 1.00 86.75 92 LEU A CA 1
ATOM 713 C C . LEU A 1 92 ? 27.403 -1.510 -7.166 1.00 86.75 92 LEU A C 1
ATOM 715 O O . LEU A 1 92 ? 28.261 -2.254 -6.705 1.00 86.75 92 LEU A O 1
ATOM 719 N N . SER A 1 93 ? 27.557 -0.884 -8.335 1.00 86.50 93 SER A N 1
ATOM 720 C CA . SER A 1 93 ? 28.738 -1.050 -9.197 1.00 86.50 93 SER A CA 1
ATOM 721 C C . SER A 1 93 ? 30.011 -0.485 -8.561 1.00 86.50 93 SER A C 1
ATOM 723 O O . SER A 1 93 ? 31.107 -0.910 -8.907 1.00 86.50 93 SER A O 1
ATOM 725 N N . ALA A 1 94 ? 29.881 0.484 -7.650 1.00 87.00 94 ALA A N 1
ATOM 726 C CA . ALA A 1 94 ? 31.001 1.039 -6.893 1.00 87.00 94 ALA A CA 1
ATOM 727 C C . ALA A 1 94 ? 31.416 0.165 -5.693 1.00 87.00 94 ALA A C 1
ATOM 729 O 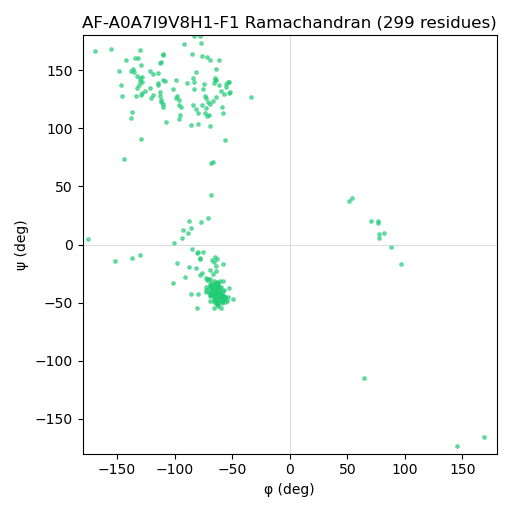O . ALA A 1 94 ? 32.407 0.468 -5.031 1.00 87.00 94 ALA A O 1
ATOM 730 N N . ASN A 1 95 ? 30.659 -0.892 -5.383 1.00 83.88 95 ASN A N 1
ATOM 731 C CA . ASN A 1 95 ? 30.941 -1.800 -4.282 1.00 83.88 95 ASN A CA 1
ATOM 732 C C . ASN A 1 95 ? 31.728 -3.022 -4.779 1.00 83.88 95 ASN A C 1
ATOM 734 O O . ASN 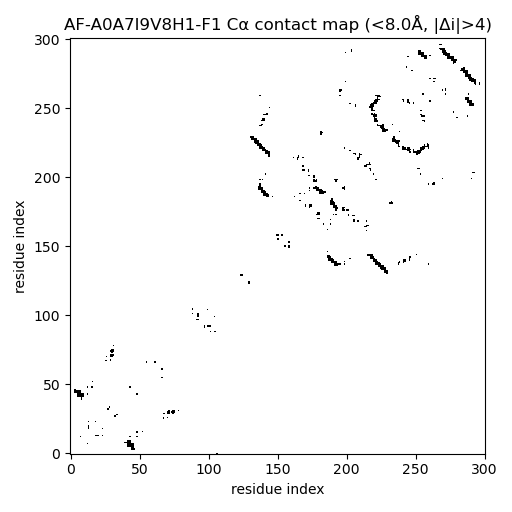A 1 95 ? 31.169 -3.894 -5.442 1.00 83.88 95 ASN A O 1
ATOM 738 N N . ASP A 1 96 ? 32.996 -3.132 -4.373 1.00 82.00 96 ASP A N 1
ATOM 739 C CA . ASP A 1 96 ? 33.901 -4.234 -4.745 1.00 82.00 96 ASP A CA 1
ATOM 740 C C . ASP A 1 96 ? 33.383 -5.638 -4.357 1.00 82.00 96 ASP A C 1
ATOM 742 O O . ASP A 1 96 ? 33.873 -6.649 -4.860 1.00 82.00 96 ASP A O 1
ATOM 746 N N . GLY A 1 97 ? 32.393 -5.729 -3.458 1.00 84.31 97 GLY A N 1
ATOM 747 C CA . GLY A 1 97 ? 31.733 -6.985 -3.089 1.00 84.31 97 GLY A CA 1
ATOM 748 C C . GLY A 1 97 ? 30.704 -7.495 -4.106 1.00 84.31 97 GLY A C 1
ATOM 749 O O . GLY A 1 97 ? 30.248 -8.635 -3.988 1.00 84.31 97 GLY A O 1
ATOM 750 N N . VAL A 1 98 ? 30.320 -6.684 -5.096 1.00 84.06 98 VAL A N 1
ATOM 751 C CA . VAL A 1 98 ? 29.340 -7.046 -6.127 1.00 84.06 98 VAL A CA 1
ATOM 752 C C . VAL A 1 98 ? 30.075 -7.529 -7.376 1.00 84.06 98 VAL A C 1
ATOM 754 O O . VAL A 1 98 ? 30.662 -6.752 -8.117 1.00 84.06 98 VAL A O 1
ATOM 757 N N . ALA A 1 99 ? 30.021 -8.837 -7.636 1.00 85.94 99 ALA A N 1
ATOM 758 C CA . ALA A 1 99 ? 30.674 -9.444 -8.801 1.00 85.94 99 ALA A CA 1
ATOM 759 C C . ALA A 1 99 ? 29.909 -9.240 -10.126 1.00 85.94 99 ALA A C 1
ATOM 761 O O . ALA A 1 99 ? 30.438 -9.552 -11.193 1.00 85.94 99 ALA A O 1
ATOM 762 N N . ALA A 1 100 ? 28.657 -8.776 -10.067 1.00 87.88 100 ALA A N 1
ATOM 763 C CA . ALA A 1 100 ? 27.833 -8.551 -11.248 1.00 87.88 100 ALA A CA 1
ATOM 764 C C . ALA A 1 100 ? 28.272 -7.279 -11.987 1.00 87.88 100 ALA A C 1
ATOM 766 O O . ALA A 1 100 ? 28.458 -6.225 -11.386 1.00 87.88 100 ALA A O 1
ATOM 767 N N . THR A 1 101 ? 28.397 -7.374 -13.306 1.00 90.81 101 THR A N 1
ATOM 768 C CA . THR A 1 101 ? 28.641 -6.219 -14.181 1.00 90.81 101 THR A CA 1
ATOM 769 C C . THR A 1 101 ? 27.395 -5.339 -14.304 1.00 90.81 101 THR A C 1
ATOM 771 O O . THR A 1 101 ? 26.274 -5.784 -14.049 1.00 90.81 101 THR A O 1
ATOM 774 N N . THR A 1 102 ? 27.575 -4.089 -14.736 1.00 87.75 102 THR A N 1
ATOM 775 C CA . THR A 1 102 ? 26.468 -3.159 -15.006 1.00 87.75 102 THR A CA 1
ATOM 776 C C . THR A 1 102 ? 25.439 -3.750 -15.970 1.00 87.75 102 THR A C 1
ATOM 778 O O . THR A 1 102 ? 24.249 -3.700 -15.670 1.00 87.75 102 THR A O 1
ATOM 781 N N . ASP A 1 103 ? 25.880 -4.382 -17.059 1.00 86.25 103 ASP A N 1
ATOM 782 C CA . ASP A 1 103 ? 24.979 -4.999 -18.041 1.00 86.25 103 ASP A CA 1
ATOM 783 C C . ASP A 1 103 ? 24.186 -6.161 -17.424 1.00 86.25 103 ASP A C 1
ATOM 785 O O . ASP A 1 103 ? 22.968 -6.223 -17.559 1.00 86.25 103 ASP A O 1
ATOM 789 N N . GLN A 1 104 ? 24.839 -7.018 -16.627 1.00 87.19 104 GLN A N 1
ATOM 790 C CA . GLN A 1 104 ? 24.153 -8.097 -15.904 1.00 87.19 104 GLN A CA 1
ATOM 791 C C . GLN A 1 104 ? 23.107 -7.570 -14.911 1.00 87.19 104 GLN A C 1
ATOM 793 O O . GLN A 1 104 ? 22.059 -8.191 -14.734 1.00 87.19 104 GLN A O 1
ATOM 798 N N . MET A 1 105 ? 23.375 -6.436 -14.253 1.00 89.69 105 MET A N 1
ATOM 799 C CA . MET A 1 105 ? 22.411 -5.794 -13.354 1.00 89.69 105 MET A CA 1
ATOM 800 C C . MET A 1 105 ? 21.226 -5.198 -14.119 1.00 89.69 105 MET A C 1
ATOM 802 O O . MET A 1 105 ? 20.085 -5.376 -13.691 1.00 89.69 105 MET A O 1
ATOM 806 N N . ILE A 1 106 ? 21.474 -4.536 -15.254 1.00 89.12 106 ILE A N 1
ATOM 807 C CA . ILE A 1 106 ? 20.422 -4.008 -16.135 1.00 89.12 106 ILE A CA 1
ATOM 808 C C . ILE A 1 106 ? 19.523 -5.150 -16.619 1.00 89.12 106 ILE A C 1
ATOM 810 O O . ILE A 1 106 ? 18.301 -5.065 -16.480 1.00 89.12 106 ILE A O 1
ATOM 814 N N . ASP A 1 107 ? 20.112 -6.246 -17.097 1.00 87.69 107 ASP A N 1
ATOM 815 C CA . ASP A 1 107 ? 19.367 -7.413 -17.564 1.00 87.69 107 ASP A CA 1
ATOM 816 C C . ASP A 1 107 ? 18.525 -8.033 -16.447 1.00 87.69 107 ASP A C 1
ATOM 818 O O . ASP A 1 107 ? 17.343 -8.329 -16.645 1.00 87.69 107 ASP A O 1
ATOM 822 N N . ALA A 1 108 ? 19.099 -8.214 -15.254 1.00 87.12 108 ALA A N 1
ATOM 823 C CA . ALA A 1 108 ? 18.373 -8.755 -14.109 1.00 87.12 108 ALA A CA 1
ATOM 824 C C . ALA A 1 108 ? 17.176 -7.869 -13.722 1.00 87.12 108 ALA A C 1
ATOM 826 O O . ALA A 1 108 ? 16.073 -8.382 -13.511 1.00 87.12 108 ALA A O 1
ATOM 827 N N . LEU A 1 109 ? 17.364 -6.545 -13.684 1.00 89.44 109 LEU A N 1
ATOM 828 C CA . LEU A 1 109 ? 16.288 -5.594 -13.400 1.00 89.44 109 LEU A CA 1
ATOM 829 C C . LEU A 1 109 ? 15.203 -5.612 -14.480 1.00 89.44 109 LEU A C 1
ATOM 831 O O . LEU A 1 109 ? 14.023 -5.634 -14.132 1.00 89.44 109 LEU A O 1
ATOM 835 N N . ALA A 1 110 ? 15.566 -5.672 -15.763 1.00 88.44 110 ALA A N 1
ATOM 836 C CA . ALA A 1 110 ? 14.602 -5.753 -16.861 1.00 88.44 110 ALA A CA 1
ATOM 837 C C . ALA A 1 110 ? 13.718 -7.012 -16.760 1.00 88.44 110 ALA A C 1
ATOM 839 O O . ALA A 1 110 ? 12.496 -6.949 -16.949 1.00 88.44 110 ALA A O 1
ATOM 840 N N . HIS A 1 111 ? 14.311 -8.154 -16.389 1.00 87.62 111 HIS A N 1
ATOM 841 C CA . HIS A 1 111 ? 13.568 -9.397 -16.159 1.00 87.62 111 HIS A CA 1
ATOM 842 C C . HIS A 1 111 ? 12.631 -9.286 -14.951 1.00 87.62 111 HIS A C 1
ATOM 844 O O . HIS A 1 111 ? 11.454 -9.642 -15.060 1.00 87.62 111 HIS A O 1
ATOM 850 N N . LEU A 1 112 ? 13.119 -8.774 -13.816 1.00 87.88 112 LEU A N 1
ATOM 851 C CA . LEU A 1 112 ? 12.302 -8.588 -12.612 1.00 87.88 112 LEU A CA 1
ATOM 852 C C . LEU A 1 112 ? 11.151 -7.612 -12.857 1.00 87.88 112 LEU A C 1
ATOM 854 O O . LEU A 1 112 ? 10.017 -7.899 -12.483 1.00 87.88 112 LEU A O 1
ATOM 858 N N . GLN A 1 113 ? 11.411 -6.500 -13.542 1.00 91.06 113 GLN A N 1
ATOM 859 C CA . GLN A 1 113 ? 10.386 -5.528 -13.901 1.00 91.06 113 GLN A CA 1
ATOM 860 C C . GLN A 1 113 ? 9.311 -6.162 -14.784 1.00 91.06 113 GLN A C 1
ATOM 862 O O . GLN A 1 113 ? 8.126 -6.004 -14.500 1.00 91.06 113 GLN A O 1
ATOM 867 N N . THR A 1 114 ? 9.702 -6.922 -15.810 1.00 91.06 114 THR A N 1
ATOM 868 C CA . THR A 1 114 ? 8.751 -7.624 -16.685 1.00 91.06 114 THR A CA 1
ATOM 869 C C . THR A 1 114 ? 7.919 -8.640 -15.906 1.00 91.06 114 THR A C 1
ATOM 871 O O . THR A 1 114 ? 6.707 -8.725 -16.105 1.00 91.06 114 THR A O 1
ATOM 874 N N . LEU A 1 115 ? 8.547 -9.394 -14.998 1.00 86.94 115 LEU A N 1
ATOM 875 C CA . LEU A 1 115 ? 7.876 -10.376 -14.146 1.00 86.94 115 LEU A CA 1
ATOM 876 C C . LEU A 1 115 ? 6.843 -9.715 -13.222 1.00 86.94 115 LEU A C 1
ATOM 878 O O . LEU A 1 115 ? 5.679 -10.120 -13.209 1.00 86.94 115 LEU A O 1
ATOM 882 N N . VAL A 1 116 ? 7.262 -8.692 -12.474 1.00 84.44 116 VAL A N 1
ATOM 883 C CA . VAL A 1 116 ? 6.413 -7.956 -11.526 1.00 84.44 116 VAL A CA 1
ATOM 884 C C . VAL A 1 116 ? 5.273 -7.265 -12.267 1.00 84.44 116 VAL A C 1
ATOM 886 O O . VAL A 1 116 ? 4.108 -7.439 -11.905 1.00 84.44 116 VAL A O 1
ATOM 889 N N . TRP A 1 117 ? 5.578 -6.559 -13.358 1.00 88.81 117 TRP A N 1
ATOM 890 C CA . TRP A 1 117 ? 4.574 -5.900 -14.189 1.00 88.81 117 TRP A CA 1
ATOM 891 C C . TRP A 1 117 ? 3.551 -6.894 -14.742 1.00 88.81 117 TRP A C 1
ATOM 893 O O . TRP A 1 117 ? 2.353 -6.652 -14.616 1.00 88.81 117 TRP A O 1
ATOM 903 N N . ARG A 1 118 ? 3.989 -8.043 -15.281 1.00 87.88 118 ARG A N 1
ATOM 904 C CA . ARG A 1 118 ? 3.072 -9.091 -15.758 1.00 87.88 118 ARG A CA 1
ATOM 905 C C . ARG A 1 118 ? 2.173 -9.610 -14.647 1.00 87.88 118 ARG A C 1
ATOM 907 O O . ARG A 1 118 ? 0.975 -9.749 -14.870 1.00 87.88 118 ARG A O 1
ATOM 914 N N . ARG A 1 119 ? 2.713 -9.866 -13.451 1.00 81.25 119 ARG A N 1
ATOM 915 C CA . ARG A 1 119 ? 1.908 -10.366 -12.331 1.00 81.25 119 ARG A CA 1
ATOM 916 C C . ARG A 1 119 ? 0.859 -9.349 -11.882 1.00 81.25 119 ARG A C 1
ATOM 918 O O . ARG A 1 119 ? -0.283 -9.740 -11.644 1.00 81.25 119 ARG A O 1
ATOM 925 N N . HIS A 1 120 ? 1.220 -8.068 -11.818 1.00 77.38 120 HIS A N 1
ATOM 926 C CA . HIS A 1 120 ? 0.264 -6.997 -11.543 1.00 77.38 120 HIS A CA 1
ATOM 927 C C . HIS A 1 120 ? -0.780 -6.874 -12.649 1.00 77.38 120 HIS A C 1
ATOM 929 O O . HIS A 1 120 ? -1.968 -6.835 -12.348 1.00 77.38 120 HIS A O 1
ATOM 935 N N . LEU A 1 121 ? -0.365 -6.879 -13.917 1.00 82.00 121 LEU A N 1
ATOM 936 C CA . LEU A 1 121 ? -1.281 -6.794 -15.048 1.00 82.00 121 LEU A CA 1
ATOM 937 C C . LEU A 1 121 ? -2.274 -7.956 -15.039 1.00 82.00 121 LEU A C 1
ATOM 939 O O . LEU A 1 121 ? -3.470 -7.724 -15.124 1.00 82.00 121 LEU A O 1
ATOM 943 N N . GLU A 1 122 ? -1.815 -9.194 -14.853 1.00 78.81 122 GLU A N 1
ATOM 944 C CA . GLU A 1 122 ? -2.697 -10.354 -14.692 1.00 78.81 122 GLU A CA 1
ATOM 945 C C . GLU A 1 122 ? -3.656 -10.200 -13.511 1.00 78.81 122 GLU A C 1
ATOM 947 O O . GLU A 1 122 ? -4.816 -10.590 -13.614 1.00 78.81 122 GLU A O 1
ATOM 952 N N . SER A 1 123 ? -3.183 -9.654 -12.389 1.00 69.94 123 SER A N 1
ATOM 953 C CA . SER A 1 123 ? -4.025 -9.387 -11.224 1.00 69.94 123 SER A CA 1
ATOM 954 C C . SER A 1 123 ? -5.134 -8.389 -11.560 1.00 69.94 123 SER A C 1
ATOM 956 O O . SER A 1 123 ? -6.295 -8.647 -11.254 1.00 69.94 123 SER A O 1
ATOM 958 N N . TYR A 1 124 ? -4.801 -7.291 -12.242 1.00 68.94 124 TYR A N 1
ATOM 959 C CA . TYR A 1 124 ? -5.773 -6.286 -12.672 1.00 68.94 124 TYR A CA 1
ATOM 960 C C . TYR A 1 124 ? -6.708 -6.797 -13.774 1.00 68.94 124 TYR A C 1
ATOM 962 O O . TYR A 1 124 ? -7.880 -6.447 -13.774 1.00 68.94 124 TYR A O 1
ATOM 970 N N . MET A 1 125 ? -6.230 -7.656 -14.677 1.00 72.31 125 MET A N 1
ATOM 971 C CA . MET A 1 125 ? -7.042 -8.243 -15.752 1.00 72.31 125 MET A CA 1
ATOM 972 C C . MET A 1 125 ? -7.979 -9.355 -15.263 1.00 72.31 125 MET A C 1
ATOM 974 O O . MET A 1 125 ? -8.977 -9.640 -15.918 1.00 72.31 125 MET A O 1
ATOM 978 N N . ARG A 1 126 ? -7.657 -10.020 -14.145 1.00 67.75 126 ARG A N 1
ATOM 979 C CA . ARG A 1 126 ? -8.557 -10.982 -13.483 1.00 67.75 126 ARG A CA 1
ATOM 980 C C . ARG A 1 126 ? -9.601 -10.298 -12.605 1.00 67.75 126 ARG A C 1
ATOM 982 O O . ARG A 1 126 ? 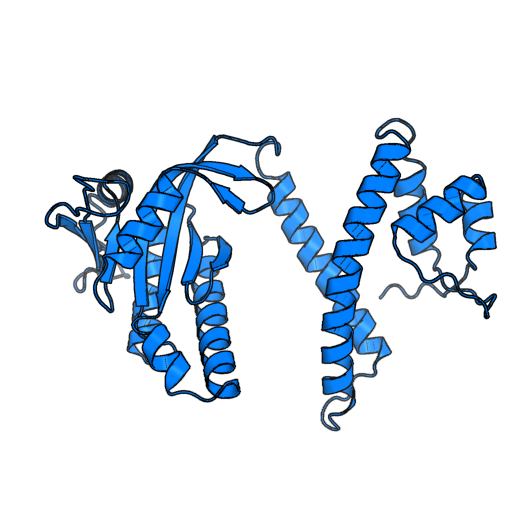-10.605 -10.929 -12.282 1.00 67.75 126 ARG A O 1
ATOM 989 N N . ALA A 1 127 ? -9.368 -9.050 -12.204 1.00 60.62 127 ALA A N 1
ATOM 990 C CA . ALA A 1 127 ? -10.408 -8.253 -11.579 1.00 60.62 127 ALA A CA 1
ATOM 991 C C . ALA A 1 127 ? -11.529 -7.998 -12.611 1.00 60.62 127 ALA A C 1
ATOM 993 O O . ALA A 1 127 ? -11.226 -7.820 -13.794 1.00 60.62 127 ALA A O 1
ATOM 994 N N . PRO A 1 128 ? -12.815 -8.020 -12.211 1.00 54.72 128 PRO A N 1
ATOM 995 C CA . PRO A 1 128 ? -13.909 -7.651 -13.110 1.00 54.72 128 PRO A CA 1
ATOM 996 C C . PRO A 1 128 ? -13.632 -6.273 -13.738 1.00 54.72 128 PRO A C 1
ATOM 998 O O . PRO A 1 128 ? -13.072 -5.410 -13.064 1.00 54.72 128 PRO A O 1
ATOM 1001 N N . GLU A 1 129 ? -13.952 -6.124 -15.033 1.00 53.47 129 GLU A N 1
ATOM 1002 C CA . GLU A 1 129 ? -13.488 -5.050 -15.932 1.00 53.47 129 GLU A CA 1
ATOM 1003 C C . GLU A 1 129 ? -13.288 -3.695 -15.241 1.00 53.47 129 GLU A C 1
ATOM 1005 O O . GLU A 1 129 ? -14.192 -3.157 -14.615 1.00 53.47 129 GLU A O 1
ATOM 1010 N N . ALA A 1 130 ? -12.099 -3.116 -15.400 1.00 48.06 130 ALA A N 1
ATOM 1011 C CA . ALA A 1 130 ? -11.705 -1.818 -14.868 1.00 48.06 130 ALA A CA 1
ATOM 1012 C C . ALA A 1 130 ? -12.451 -0.638 -15.531 1.00 48.06 130 ALA A C 1
ATOM 1014 O O . ALA A 1 130 ? -11.860 0.164 -16.253 1.00 48.06 130 ALA A O 1
ATOM 1015 N N . ALA A 1 131 ? -13.747 -0.497 -15.264 1.00 49.75 131 ALA A N 1
ATOM 1016 C CA . ALA A 1 131 ? -14.330 0.834 -15.120 1.00 49.75 131 ALA A CA 1
ATOM 1017 C C . ALA A 1 131 ? -14.126 1.305 -13.669 1.00 49.75 131 ALA A C 1
ATOM 1019 O O . ALA A 1 131 ? -13.801 0.510 -12.788 1.00 49.75 131 ALA A O 1
ATOM 1020 N N . ASP A 1 132 ? -14.294 2.594 -13.417 1.00 57.75 132 ASP A N 1
ATOM 1021 C CA . ASP A 1 132 ? -14.424 3.159 -12.075 1.00 57.75 132 ASP A CA 1
ATOM 1022 C C . ASP A 1 132 ? -15.602 2.457 -11.352 1.00 57.75 132 ASP A C 1
ATOM 1024 O O . ASP A 1 132 ? -16.751 2.869 -11.500 1.00 57.75 132 ASP A O 1
ATOM 1028 N N . HIS A 1 133 ? -15.344 1.353 -10.639 1.00 66.06 133 HIS A N 1
ATOM 1029 C CA . HIS A 1 133 ? -16.381 0.547 -9.992 1.00 66.06 133 HIS A CA 1
ATOM 1030 C C . HIS A 1 133 ? -16.447 0.844 -8.500 1.00 66.06 133 HIS A C 1
ATOM 1032 O O . HIS A 1 133 ? -15.435 0.878 -7.795 1.00 66.06 133 HIS A O 1
ATOM 1038 N N . GLU A 1 134 ? -17.676 1.028 -8.032 1.00 79.88 134 GLU A N 1
ATOM 1039 C CA . GLU A 1 134 ? -18.014 0.978 -6.621 1.00 79.88 134 GLU A CA 1
ATOM 1040 C C . GLU A 1 134 ? -17.901 -0.477 -6.151 1.00 79.88 134 GLU A C 1
ATOM 1042 O O . GLU A 1 134 ? -18.663 -1.347 -6.574 1.00 79.88 134 GLU A O 1
ATOM 1047 N N . VAL A 1 135 ? -16.911 -0.750 -5.308 1.00 86.06 135 VAL A N 1
ATOM 1048 C CA . VAL A 1 135 ? -16.651 -2.064 -4.720 1.00 86.06 135 VAL A CA 1
ATOM 1049 C C . VAL A 1 135 ? -16.879 -1.997 -3.221 1.00 86.06 135 VAL A C 1
ATOM 1051 O O . VAL A 1 135 ? -16.504 -1.023 -2.572 1.00 86.06 135 VAL A O 1
ATOM 1054 N N . ASP A 1 136 ? -17.498 -3.029 -2.657 1.00 91.06 136 ASP A N 1
ATOM 1055 C CA . ASP A 1 136 ? -17.473 -3.217 -1.209 1.00 91.06 136 ASP A CA 1
ATOM 1056 C C . ASP A 1 136 ? -16.071 -3.689 -0.811 1.00 91.06 136 ASP A C 1
ATOM 1058 O O . ASP A 1 136 ? -15.594 -4.720 -1.288 1.00 91.06 136 ASP A O 1
ATOM 1062 N N . THR A 1 137 ? -15.372 -2.890 -0.011 1.00 94.12 137 THR A N 1
ATOM 1063 C CA . THR A 1 137 ? -13.962 -3.104 0.311 1.00 94.12 137 THR A CA 1
ATOM 1064 C C . THR A 1 137 ? -13.667 -2.755 1.762 1.00 94.12 137 THR A C 1
ATOM 1066 O O . THR A 1 137 ? -14.392 -1.997 2.412 1.00 94.12 137 THR A O 1
ATOM 1069 N N . ILE A 1 138 ? -12.570 -3.307 2.271 1.00 98.06 138 ILE A N 1
ATOM 1070 C CA . ILE A 1 138 ? -12.059 -3.036 3.608 1.00 98.06 138 ILE A CA 1
ATOM 1071 C C . ILE A 1 138 ? -10.779 -2.234 3.460 1.00 98.06 138 ILE A C 1
ATOM 1073 O O . ILE A 1 138 ? -9.822 -2.705 2.847 1.00 98.06 138 ILE A O 1
ATOM 1077 N N . VAL A 1 139 ? -10.759 -1.038 4.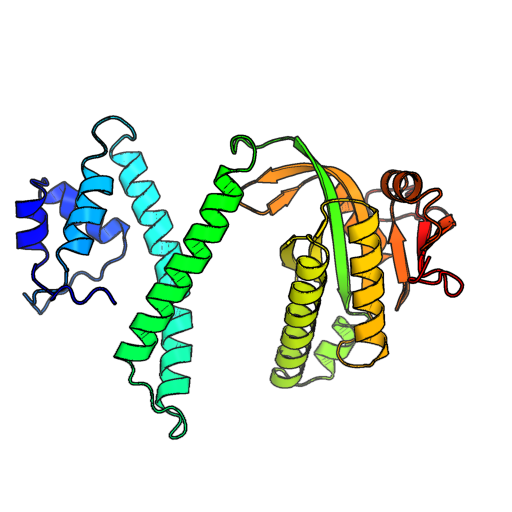040 1.00 98.12 139 VAL A N 1
ATOM 1078 C CA . VAL A 1 139 ? -9.622 -0.116 4.005 1.00 98.12 139 VAL A CA 1
ATOM 1079 C C . VAL A 1 139 ? -9.049 0.027 5.405 1.00 98.12 139 VAL A C 1
ATOM 1081 O O . VAL A 1 139 ? -9.781 0.301 6.354 1.00 98.12 139 VAL A O 1
ATOM 1084 N N . GLY A 1 140 ? -7.733 -0.112 5.525 1.00 98.38 140 GLY A N 1
ATOM 1085 C CA . GLY A 1 140 ? -6.988 0.099 6.754 1.00 98.38 140 GLY A CA 1
ATOM 1086 C C . GLY A 1 140 ? -5.954 1.212 6.626 1.00 98.38 140 GLY A C 1
ATOM 1087 O O . GLY A 1 140 ? -5.353 1.410 5.571 1.00 98.38 140 GLY A O 1
ATOM 1088 N N . PHE A 1 141 ? -5.737 1.925 7.726 1.00 98.44 141 PHE A N 1
ATOM 1089 C CA . PHE A 1 141 ? -4.620 2.841 7.927 1.00 98.44 141 PHE A CA 1
ATOM 1090 C C . PHE A 1 141 ? -3.819 2.377 9.135 1.00 98.44 141 PHE A C 1
ATOM 1092 O O . PHE A 1 141 ? -4.388 2.236 10.218 1.00 98.44 141 PHE A O 1
ATOM 1099 N N . ALA A 1 142 ? -2.518 2.179 8.956 1.00 97.94 142 ALA A N 1
ATOM 1100 C CA . ALA A 1 142 ? -1.563 1.983 10.039 1.00 97.94 142 ALA A CA 1
ATOM 1101 C C . ALA A 1 142 ? -0.639 3.196 10.092 1.00 97.94 142 ALA A C 1
ATOM 1103 O O . ALA A 1 142 ? -0.022 3.524 9.086 1.00 97.94 142 ALA A O 1
ATOM 1104 N N . ASP A 1 143 ? -0.579 3.873 11.233 1.00 96.00 143 ASP A N 1
ATOM 1105 C CA . ASP A 1 143 ? 0.115 5.153 11.371 1.00 96.00 143 ASP A CA 1
ATOM 1106 C C . ASP A 1 143 ? 1.070 5.146 12.568 1.00 96.00 143 ASP A C 1
ATOM 1108 O O . ASP A 1 143 ? 0.743 4.592 13.626 1.00 96.00 143 ASP A O 1
ATOM 1112 N N . ILE A 1 144 ? 2.243 5.762 12.413 1.00 95.56 144 ILE A N 1
ATOM 1113 C CA . ILE A 1 144 ? 3.286 5.782 13.441 1.00 95.56 144 ILE A CA 1
ATOM 1114 C C . ILE A 1 144 ? 2.890 6.716 14.589 1.00 95.56 144 ILE A C 1
ATOM 1116 O O . ILE A 1 144 ? 2.600 7.904 14.436 1.00 95.56 144 ILE A O 1
ATOM 1120 N N . VAL A 1 145 ? 2.943 6.202 15.816 1.00 92.25 145 VAL A N 1
ATOM 1121 C CA . VAL A 1 145 ? 2.671 7.007 17.008 1.00 92.25 145 VAL A CA 1
ATOM 1122 C C . VAL A 1 145 ? 3.810 7.995 17.242 1.00 92.25 145 VAL A C 1
ATOM 1124 O O . VAL A 1 145 ? 4.956 7.618 17.462 1.00 92.25 145 VAL A O 1
ATOM 1127 N N . GLY A 1 146 ? 3.478 9.286 17.287 1.00 83.81 146 GLY A N 1
ATOM 1128 C CA . GLY A 1 146 ? 4.428 10.331 17.679 1.00 83.81 146 GLY A CA 1
ATOM 1129 C C . GLY A 1 146 ? 5.452 10.700 16.604 1.00 83.81 146 GLY A C 1
ATOM 1130 O O . GLY A 1 146 ? 6.449 11.346 16.933 1.00 83.81 146 GLY A O 1
ATOM 1131 N N . TYR A 1 147 ? 5.199 10.359 15.338 1.00 83.50 147 TYR A N 1
ATOM 1132 C CA . TYR A 1 147 ? 6.082 10.662 14.210 1.00 83.50 147 TYR A CA 1
ATOM 1133 C C . TYR A 1 147 ? 6.546 12.122 14.156 1.00 83.50 147 TYR A C 1
ATOM 1135 O O . TYR A 1 147 ? 7.738 12.390 14.043 1.00 83.50 147 TYR A O 1
ATOM 1143 N N . THR A 1 148 ? 5.641 13.094 14.320 1.00 79.25 148 THR A N 1
ATOM 1144 C CA . THR A 1 148 ? 5.987 14.531 14.309 1.00 79.25 148 THR A CA 1
ATOM 1145 C C . THR A 1 148 ? 7.020 14.916 15.371 1.00 79.25 148 THR A C 1
ATOM 1147 O O . THR A 1 148 ? 7.795 15.851 15.178 1.00 79.25 148 THR A O 1
ATOM 1150 N N . SER A 1 149 ? 7.023 14.229 16.514 1.00 79.38 149 SER A N 1
ATOM 1151 C CA . SER A 1 149 ? 8.019 14.458 17.562 1.00 79.38 149 SER A CA 1
ATOM 1152 C C . SER A 1 149 ? 9.330 13.749 17.230 1.00 79.38 149 SER A C 1
ATOM 1154 O O . SER A 1 149 ? 10.387 14.360 17.368 1.00 79.38 149 SER A O 1
ATOM 1156 N N . MET A 1 150 ? 9.265 12.503 16.744 1.00 80.75 150 MET A N 1
ATOM 1157 C CA . MET A 1 150 ? 10.444 11.729 16.330 1.00 80.75 150 MET A CA 1
ATOM 1158 C C . MET A 1 150 ? 11.201 12.394 15.181 1.00 80.75 150 MET A C 1
ATOM 1160 O O . MET A 1 150 ? 12.414 12.548 15.269 1.00 80.75 150 MET A O 1
ATOM 1164 N N . SER A 1 151 ? 10.503 12.877 14.152 1.00 80.25 151 SER A N 1
ATOM 1165 C CA . SER A 1 151 ? 11.118 13.524 12.983 1.00 80.25 151 SER A CA 1
ATOM 1166 C C . SER A 1 151 ? 11.863 14.821 13.312 1.00 80.25 151 SER A C 1
ATOM 1168 O O . SER A 1 151 ? 12.706 15.258 12.539 1.00 80.25 151 SER A O 1
ATOM 1170 N N . ARG A 1 152 ? 11.592 15.437 14.471 1.00 82.38 152 ARG A N 1
ATOM 1171 C CA . ARG A 1 152 ? 12.340 16.605 14.969 1.00 82.38 152 ARG A CA 1
ATOM 1172 C C . ARG A 1 152 ? 13.573 16.238 15.791 1.00 82.38 152 ARG A C 1
ATOM 1174 O O . ARG A 1 152 ? 14.412 17.104 16.019 1.00 82.38 152 ARG A O 1
ATOM 1181 N N . GLN A 1 153 ? 13.634 15.012 16.305 1.00 83.62 153 GLN A N 1
ATOM 1182 C CA . GLN A 1 153 ? 14.703 14.538 17.188 1.00 83.62 153 GLN A CA 1
ATOM 1183 C C . GLN A 1 153 ? 15.726 13.676 16.446 1.00 83.62 153 GLN A C 1
ATOM 1185 O O . GLN A 1 153 ? 16.904 13.706 16.794 1.00 83.62 153 GLN A O 1
ATOM 1190 N N . LEU A 1 154 ? 15.278 12.918 15.446 1.00 83.25 154 LEU A N 1
ATOM 1191 C CA . LEU A 1 154 ? 16.117 12.046 14.633 1.00 83.25 154 LEU A CA 1
ATOM 1192 C C . LEU A 1 154 ? 16.831 12.825 13.524 1.00 83.25 154 LEU A C 1
ATOM 1194 O O . LEU A 1 154 ? 16.308 13.805 12.991 1.00 83.25 154 LEU A O 1
ATOM 1198 N N . GLY A 1 155 ? 18.028 12.359 13.161 1.00 86.44 155 GLY A N 1
ATOM 1199 C CA . GLY A 1 155 ? 18.683 12.781 11.926 1.00 86.44 155 GLY A CA 1
ATOM 1200 C C . GLY A 1 155 ? 17.940 12.243 10.699 1.00 86.44 155 GLY A C 1
ATOM 1201 O O . GLY A 1 155 ? 17.213 11.255 10.793 1.00 86.44 155 GLY A O 1
ATOM 1202 N N . MET A 1 156 ? 18.144 12.873 9.537 1.00 81.44 156 MET A N 1
ATOM 1203 C CA . MET A 1 156 ? 17.433 12.508 8.302 1.00 81.44 156 MET A CA 1
ATOM 1204 C C . MET A 1 156 ? 17.616 11.025 7.932 1.00 81.44 156 MET A C 1
ATOM 1206 O O . MET A 1 156 ? 16.635 10.343 7.670 1.00 81.44 156 MET A O 1
ATOM 1210 N N . ALA A 1 157 ? 18.845 10.505 8.013 1.00 86.06 157 ALA A N 1
ATOM 1211 C CA . ALA A 1 157 ? 19.141 9.106 7.692 1.00 86.06 157 ALA A CA 1
ATOM 1212 C C . ALA A 1 157 ? 18.467 8.105 8.654 1.00 86.06 157 ALA A C 1
ATOM 1214 O O . ALA A 1 157 ? 18.003 7.048 8.234 1.00 86.06 157 ALA A O 1
ATOM 1215 N N . ASP A 1 158 ? 18.377 8.438 9.947 1.00 86.75 158 ASP A N 1
ATOM 1216 C CA . ASP A 1 158 ? 17.706 7.579 10.931 1.00 86.75 158 ASP A CA 1
ATOM 1217 C C . ASP A 1 158 ? 16.191 7.561 10.709 1.00 86.75 158 ASP A C 1
ATOM 1219 O O . ASP A 1 158 ? 15.551 6.519 10.871 1.00 86.75 158 ASP A O 1
ATOM 1223 N N . LEU A 1 159 ? 15.623 8.710 10.324 1.00 84.50 159 LEU A N 1
ATOM 1224 C CA . LEU A 1 159 ? 14.212 8.838 9.980 1.00 84.50 159 LEU A CA 1
ATOM 1225 C C . LEU A 1 159 ? 13.872 8.043 8.714 1.00 84.50 159 LEU A C 1
ATOM 1227 O O . LEU A 1 159 ? 12.882 7.317 8.713 1.00 84.50 159 LEU A O 1
ATOM 1231 N N . GLU A 1 160 ? 14.704 8.138 7.675 1.00 86.19 160 GLU A N 1
ATOM 1232 C CA . GLU A 1 160 ? 14.560 7.363 6.436 1.00 86.19 160 GLU A CA 1
ATOM 1233 C C . GLU A 1 160 ? 14.594 5.856 6.716 1.00 86.19 160 GLU A C 1
ATOM 1235 O O . GLU A 1 160 ? 13.672 5.144 6.334 1.00 86.19 160 GLU A O 1
ATOM 1240 N N . ASN A 1 161 ? 15.576 5.377 7.484 1.00 89.06 161 ASN A N 1
ATOM 1241 C CA . ASN A 1 161 ? 15.683 3.959 7.845 1.00 89.06 161 ASN A CA 1
ATOM 1242 C C . ASN A 1 161 ? 14.509 3.482 8.728 1.00 89.06 161 ASN A C 1
ATOM 1244 O O . ASN A 1 161 ? 14.075 2.332 8.670 1.00 89.06 161 ASN A O 1
ATOM 1248 N N . LEU A 1 162 ? 13.980 4.343 9.602 1.00 89.62 162 LEU A N 1
ATOM 1249 C CA . LEU A 1 162 ? 12.786 4.026 10.392 1.00 89.62 162 LEU A CA 1
ATOM 1250 C C . LEU A 1 162 ? 11.543 3.888 9.502 1.00 89.62 162 LEU A C 1
ATOM 1252 O O . LEU A 1 162 ? 10.786 2.934 9.681 1.00 89.62 162 LEU A O 1
ATOM 1256 N N . LEU A 1 163 ? 11.353 4.803 8.546 1.00 90.62 163 LEU A N 1
ATOM 1257 C CA . LEU A 1 163 ? 10.253 4.738 7.584 1.00 90.62 163 LEU A CA 1
ATOM 1258 C C . LEU A 1 163 ? 10.370 3.505 6.688 1.00 90.62 163 LEU A C 1
ATOM 1260 O O . LEU A 1 163 ? 9.403 2.763 6.568 1.00 90.62 163 LEU A O 1
ATOM 1264 N N . GLU A 1 164 ? 11.554 3.221 6.149 1.00 91.00 164 GLU A N 1
ATOM 1265 C CA . GLU A 1 164 ? 11.790 2.058 5.289 1.00 91.00 164 GLU A CA 1
ATOM 1266 C C . GLU A 1 164 ? 11.485 0.735 6.012 1.00 91.00 164 GLU A C 1
ATOM 1268 O O . GLU A 1 164 ? 10.801 -0.135 5.470 1.00 91.00 164 GLU A O 1
ATOM 1273 N N . ARG A 1 165 ? 11.915 0.590 7.275 1.00 92.94 165 ARG A N 1
ATOM 1274 C CA . ARG A 1 165 ? 11.597 -0.593 8.096 1.00 92.94 165 ARG A CA 1
ATOM 1275 C C . ARG A 1 165 ? 10.105 -0.738 8.357 1.00 92.94 165 ARG A C 1
ATOM 1277 O O . ARG A 1 165 ? 9.575 -1.848 8.269 1.00 92.94 165 ARG A O 1
ATOM 1284 N N . PHE A 1 166 ? 9.432 0.367 8.669 1.00 94.94 166 PHE A N 1
ATOM 1285 C CA . PHE A 1 166 ? 7.987 0.379 8.855 1.00 94.94 166 PHE A CA 1
ATOM 1286 C C . PHE A 1 166 ? 7.250 -0.017 7.570 1.00 94.94 166 PHE A C 1
ATOM 1288 O O . PHE A 1 166 ? 6.431 -0.935 7.602 1.00 94.94 166 PHE A O 1
ATOM 1295 N N . GLU A 1 167 ? 7.570 0.621 6.444 1.00 94.06 167 GLU A N 1
ATOM 1296 C CA . GLU A 1 167 ? 6.938 0.363 5.150 1.00 94.06 167 GLU A CA 1
ATOM 1297 C C . GLU A 1 167 ? 7.162 -1.081 4.688 1.00 94.06 167 GLU A C 1
ATOM 1299 O O . GLU A 1 167 ? 6.210 -1.751 4.288 1.00 94.06 167 GLU A O 1
ATOM 1304 N N . SER A 1 168 ? 8.388 -1.597 4.814 1.00 94.19 168 SER A N 1
ATOM 1305 C CA . SER A 1 168 ? 8.736 -2.974 4.446 1.00 94.19 168 SER A CA 1
ATOM 1306 C C . SER A 1 168 ? 8.002 -4.014 5.304 1.00 94.19 168 SER A C 1
ATOM 1308 O O . SER A 1 168 ? 7.409 -4.963 4.775 1.00 94.19 168 SER A O 1
ATOM 1310 N N . SER A 1 169 ? 7.960 -3.805 6.626 1.00 96.19 169 SER A N 1
ATOM 1311 C CA . SER A 1 169 ? 7.246 -4.696 7.553 1.00 96.19 169 SER A CA 1
ATOM 1312 C C . SER A 1 169 ? 5.744 -4.678 7.283 1.00 96.19 169 SER A C 1
ATOM 1314 O O . SER A 1 169 ? 5.109 -5.729 7.190 1.00 96.19 169 SER A O 1
ATOM 1316 N N . ALA A 1 170 ? 5.173 -3.486 7.089 1.00 96.81 170 ALA A N 1
ATOM 1317 C CA . ALA A 1 170 ? 3.759 -3.339 6.790 1.00 96.81 170 ALA A CA 1
ATOM 1318 C C . ALA A 1 170 ? 3.387 -3.974 5.450 1.00 96.81 170 ALA A C 1
ATOM 1320 O O . ALA A 1 170 ? 2.387 -4.685 5.376 1.00 96.81 170 ALA A O 1
ATOM 1321 N N . HIS A 1 171 ? 4.202 -3.780 4.413 1.00 95.75 171 HIS A N 1
ATOM 1322 C CA . HIS A 1 171 ? 3.984 -4.408 3.116 1.00 95.75 171 HIS A CA 1
ATOM 1323 C C . HIS A 1 171 ? 3.998 -5.935 3.213 1.00 95.75 171 HIS A C 1
ATOM 1325 O O . HIS A 1 171 ? 3.092 -6.587 2.694 1.00 95.75 171 HIS A O 1
ATOM 1331 N N . THR A 1 172 ? 4.978 -6.502 3.917 1.00 97.06 172 THR A N 1
ATOM 1332 C CA . THR A 1 172 ? 5.091 -7.953 4.121 1.00 97.06 172 THR A CA 1
ATOM 1333 C C . THR A 1 172 ? 3.855 -8.509 4.827 1.00 97.06 172 THR A C 1
ATOM 1335 O O . THR A 1 172 ? 3.171 -9.369 4.274 1.00 97.06 172 THR A O 1
ATOM 1338 N N . ILE A 1 173 ? 3.495 -7.951 5.986 1.00 98.25 173 ILE A N 1
ATOM 1339 C CA . ILE A 1 173 ? 2.371 -8.432 6.803 1.00 98.25 173 ILE A CA 1
ATOM 1340 C C . ILE A 1 173 ? 1.035 -8.306 6.064 1.00 98.25 173 ILE A C 1
ATOM 1342 O O . ILE A 1 173 ? 0.204 -9.215 6.117 1.00 98.25 173 ILE A O 1
ATOM 1346 N N . VAL A 1 174 ? 0.809 -7.186 5.370 1.00 97.44 174 VAL A N 1
ATOM 1347 C CA . VAL A 1 174 ? -0.416 -6.972 4.589 1.00 97.44 174 VAL A CA 1
ATOM 1348 C C . VAL A 1 174 ? -0.542 -8.035 3.497 1.00 97.44 174 VAL A C 1
ATOM 1350 O O . VAL A 1 174 ? -1.606 -8.635 3.358 1.00 97.44 174 VAL A O 1
ATOM 1353 N N . VAL A 1 175 ? 0.536 -8.305 2.755 1.00 94.25 175 VAL A N 1
ATOM 1354 C CA . VAL A 1 175 ? 0.538 -9.297 1.669 1.00 94.25 175 VAL A CA 1
ATOM 1355 C C . VAL A 1 175 ? 0.385 -10.725 2.198 1.00 94.25 175 VAL A C 1
ATOM 1357 O O . VAL A 1 175 ? -0.371 -11.503 1.617 1.00 94.25 175 VAL A O 1
ATOM 1360 N N . GLU A 1 176 ? 1.038 -11.078 3.307 1.00 96.06 176 GLU A N 1
ATOM 1361 C CA . GLU A 1 176 ? 0.915 -12.402 3.941 1.00 96.06 176 GLU A CA 1
ATOM 1362 C C . GLU A 1 176 ? -0.520 -12.713 4.385 1.00 96.06 176 GLU A C 1
ATOM 1364 O O . GLU A 1 176 ? -0.958 -13.862 4.322 1.00 96.06 176 GLU A O 1
ATOM 1369 N N . ASN A 1 177 ? -1.281 -11.684 4.762 1.00 95.88 177 ASN A N 1
ATOM 1370 C CA . ASN A 1 177 ? -2.699 -11.796 5.100 1.00 95.88 177 ASN A CA 1
ATOM 1371 C C . ASN A 1 177 ? -3.629 -11.631 3.880 1.00 95.88 177 ASN A C 1
ATOM 1373 O O . ASN A 1 177 ? -4.843 -11.520 4.034 1.00 95.88 177 ASN A O 1
ATOM 1377 N N . GLY A 1 178 ? -3.086 -11.613 2.659 1.00 90.00 178 GLY A N 1
ATOM 1378 C CA . GLY A 1 178 ? -3.853 -11.521 1.413 1.00 90.00 178 GLY A CA 1
ATOM 1379 C C . GLY A 1 178 ? -4.375 -10.121 1.081 1.00 90.00 178 GLY A C 1
ATOM 1380 O O . GLY A 1 178 ? -5.185 -9.980 0.165 1.00 90.00 178 GLY A O 1
ATOM 1381 N N . GLY A 1 179 ? -3.943 -9.097 1.817 1.00 93.81 179 GLY A N 1
ATOM 1382 C CA . GLY A 1 179 ? -4.236 -7.698 1.535 1.00 93.81 179 GLY A CA 1
ATOM 1383 C C . GLY A 1 179 ? -3.293 -7.080 0.503 1.00 93.81 179 GLY A C 1
ATOM 1384 O O . GLY A 1 179 ? -2.360 -7.708 0.001 1.00 93.81 179 GLY A O 1
ATOM 1385 N N . GLN A 1 180 ? -3.527 -5.803 0.208 1.00 93.62 180 GLN A N 1
ATOM 1386 C CA . GLN A 1 180 ? -2.692 -5.014 -0.694 1.00 93.62 180 GLN A CA 1
ATOM 1387 C C . GLN A 1 180 ? -2.389 -3.648 -0.080 1.00 93.62 180 GLN A C 1
ATOM 1389 O O . GLN A 1 180 ? -3.308 -2.909 0.280 1.00 93.62 180 GLN A O 1
ATOM 1394 N N . VAL A 1 181 ? -1.109 -3.276 -0.017 1.00 95.06 181 VAL A N 1
ATOM 1395 C CA . VAL A 1 181 ? -0.721 -1.888 0.264 1.00 95.06 181 VAL A CA 1
ATOM 1396 C C . VAL A 1 181 ? -1.094 -1.031 -0.941 1.00 95.06 181 VAL A C 1
ATOM 1398 O O . VAL A 1 181 ? -0.652 -1.287 -2.058 1.00 95.06 181 VAL A O 1
ATOM 1401 N N . VAL A 1 182 ? -1.937 -0.029 -0.707 1.00 91.25 182 VAL A N 1
ATOM 1402 C CA . VAL A 1 182 ? -2.398 0.908 -1.737 1.00 91.25 182 VAL A CA 1
ATOM 1403 C C . VAL A 1 182 ? -1.328 1.967 -1.964 1.00 91.25 182 VAL A C 1
ATOM 1405 O O . VAL A 1 182 ? -0.882 2.177 -3.088 1.00 91.25 182 VAL A O 1
ATOM 1408 N N . LYS A 1 183 ? -0.922 2.642 -0.884 1.00 89.06 183 LYS A N 1
ATOM 1409 C CA . LYS A 1 183 ? 0.082 3.711 -0.898 1.00 89.06 183 LYS A CA 1
ATOM 1410 C C . LYS A 1 183 ? 0.517 4.081 0.516 1.00 89.06 183 LYS A C 1
ATOM 1412 O O . LYS A 1 183 ? -0.168 3.766 1.492 1.00 89.06 183 LYS A O 1
ATOM 1417 N N . THR A 1 184 ? 1.607 4.830 0.602 1.00 89.69 184 THR A N 1
ATOM 1418 C CA . THR A 1 184 ? 2.048 5.503 1.824 1.00 89.69 184 THR A CA 1
ATOM 1419 C C . THR A 1 184 ? 1.617 6.972 1.794 1.00 89.69 184 THR A C 1
ATOM 1421 O O . THR A 1 184 ? 1.565 7.612 0.740 1.00 89.69 184 THR A O 1
ATOM 1424 N N . ILE A 1 185 ? 1.208 7.505 2.946 1.00 85.44 185 ILE A N 1
ATOM 1425 C CA . ILE A 1 185 ? 0.795 8.901 3.128 1.00 85.44 185 ILE A CA 1
ATOM 1426 C C . ILE A 1 185 ? 1.562 9.447 4.329 1.00 85.44 185 ILE A C 1
ATOM 1428 O O . ILE A 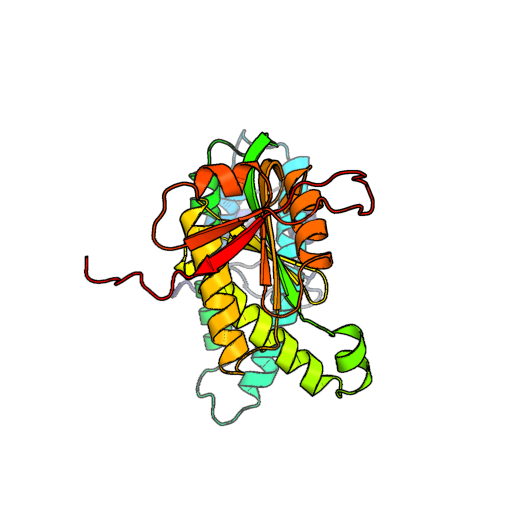1 185 ? 1.102 9.352 5.465 1.00 85.44 185 ILE A O 1
ATOM 1432 N N . GLY A 1 186 ? 2.734 10.025 4.068 1.00 83.62 186 GLY A N 1
ATOM 1433 C CA . GLY A 1 186 ? 3.635 10.459 5.133 1.00 83.62 186 GLY A CA 1
ATOM 1434 C C . GLY A 1 186 ? 4.124 9.259 5.939 1.00 83.62 186 GLY A C 1
ATOM 1435 O O . GLY A 1 186 ? 4.808 8.400 5.403 1.00 83.62 186 GLY A O 1
ATOM 1436 N N . ASP A 1 187 ? 3.748 9.212 7.210 1.00 88.69 187 ASP A N 1
ATOM 1437 C CA . ASP A 1 187 ? 4.071 8.179 8.196 1.00 88.69 187 ASP A CA 1
ATOM 1438 C C . ASP A 1 187 ? 3.014 7.073 8.326 1.00 88.69 187 ASP A C 1
ATOM 1440 O O . ASP A 1 187 ? 3.137 6.189 9.178 1.00 88.69 187 ASP A O 1
ATOM 1444 N N . ALA A 1 188 ? 1.989 7.105 7.470 1.00 93.50 188 ALA A N 1
ATOM 1445 C CA . ALA A 1 188 ? 0.925 6.117 7.448 1.00 93.50 188 ALA A CA 1
ATOM 1446 C C . ALA A 1 188 ? 0.983 5.219 6.206 1.00 93.50 188 ALA A C 1
ATOM 1448 O O . ALA A 1 188 ? 1.183 5.684 5.083 1.00 93.50 188 ALA A O 1
ATOM 1449 N N . VAL A 1 189 ? 0.690 3.935 6.394 1.00 97.12 189 VAL A N 1
ATOM 1450 C CA . VAL A 1 189 ? 0.430 2.969 5.322 1.00 97.12 189 VAL A CA 1
ATOM 1451 C C . VAL A 1 189 ? -1.077 2.807 5.162 1.00 97.12 189 VAL A C 1
ATOM 1453 O O . VAL A 1 189 ? -1.781 2.486 6.122 1.00 97.12 189 VAL A O 1
ATOM 1456 N N . MET A 1 190 ? -1.568 3.004 3.938 1.00 97.69 190 MET A N 1
ATOM 1457 C CA . MET A 1 190 ? -2.937 2.687 3.543 1.00 97.69 190 MET A CA 1
ATOM 1458 C C . MET A 1 190 ? -2.957 1.329 2.845 1.00 97.69 190 MET A C 1
ATOM 1460 O O . MET A 1 190 ? -2.228 1.111 1.875 1.00 97.69 190 MET A O 1
ATOM 1464 N N . PHE A 1 191 ? -3.820 0.429 3.302 1.00 97.75 191 PHE A N 1
ATOM 1465 C CA . PHE A 1 191 ? -3.961 -0.911 2.742 1.00 97.75 191 PHE A CA 1
ATOM 1466 C C . PHE A 1 191 ? -5.426 -1.298 2.544 1.00 97.75 191 PHE A C 1
ATOM 1468 O O . PHE A 1 191 ? -6.329 -0.715 3.143 1.00 97.75 191 PHE A O 1
ATOM 1475 N N . THR A 1 192 ? -5.651 -2.298 1.699 1.00 97.00 192 THR A N 1
ATOM 1476 C CA . THR A 1 192 ? -6.932 -2.995 1.563 1.00 97.00 192 THR A CA 1
ATOM 1477 C C . THR A 1 192 ? -6.804 -4.431 2.037 1.00 97.00 192 THR A C 1
ATOM 1479 O O . THR A 1 192 ? -5.705 -4.990 2.059 1.00 97.00 192 THR A O 1
ATOM 1482 N N . SER A 1 193 ? -7.922 -5.027 2.439 1.00 97.06 193 SER A N 1
ATOM 1483 C CA . SER A 1 193 ? -7.967 -6.402 2.930 1.00 97.06 193 SER A CA 1
ATOM 1484 C C . SER A 1 193 ? -9.103 -7.187 2.265 1.00 97.06 193 SER A C 1
ATOM 1486 O O . SER A 1 193 ? -10.144 -6.590 1.980 1.00 97.06 193 SER A O 1
ATOM 1488 N N . PRO A 1 194 ? -8.925 -8.496 2.000 1.00 93.75 194 PRO A N 1
ATOM 1489 C CA . PRO A 1 194 ? -9.927 -9.299 1.300 1.00 93.75 194 PRO A CA 1
ATOM 1490 C C . PRO A 1 194 ? -11.160 -9.601 2.159 1.00 93.75 194 PRO A C 1
ATOM 1492 O O . PRO A 1 194 ? -12.250 -9.772 1.619 1.00 93.75 194 PRO A O 1
ATOM 1495 N N . ASP A 1 195 ? -11.003 -9.665 3.483 1.00 96.56 195 ASP A N 1
ATOM 1496 C CA . ASP A 1 195 ? -12.091 -9.895 4.430 1.00 96.56 195 ASP A CA 1
ATOM 1497 C C . ASP A 1 195 ? -11.762 -9.330 5.825 1.00 96.56 195 ASP A C 1
ATOM 1499 O O . ASP A 1 195 ? -10.634 -8.923 6.117 1.00 96.56 195 ASP A O 1
ATOM 1503 N N . ALA A 1 196 ? -12.769 -9.274 6.703 1.00 97.94 196 ALA A N 1
ATOM 1504 C CA . ALA A 1 196 ? -12.628 -8.671 8.028 1.00 97.94 196 ALA A CA 1
ATOM 1505 C C . ALA A 1 196 ? -11.627 -9.421 8.919 1.00 97.94 196 ALA A C 1
ATOM 1507 O O . ALA A 1 196 ? -10.911 -8.812 9.717 1.00 97.94 196 ALA A O 1
ATOM 1508 N N . ARG A 1 197 ? -11.540 -10.744 8.752 1.00 97.69 197 ARG A N 1
ATOM 1509 C CA . ARG A 1 197 ? -10.622 -11.613 9.486 1.00 97.69 197 ARG A CA 1
ATOM 1510 C C . ARG A 1 197 ? -9.176 -11.294 9.115 1.00 97.69 197 ARG A C 1
ATOM 1512 O O . ARG A 1 197 ? -8.364 -11.121 10.021 1.00 97.69 197 ARG A O 1
ATOM 1519 N N . ALA A 1 198 ? -8.873 -11.211 7.825 1.00 97.94 198 ALA A N 1
ATOM 1520 C CA . ALA A 1 198 ? -7.562 -10.854 7.303 1.00 97.94 198 ALA A CA 1
ATOM 1521 C C . ALA A 1 198 ? -7.155 -9.447 7.756 1.00 97.94 198 ALA A C 1
ATOM 1523 O O . ALA A 1 198 ? -6.011 -9.228 8.157 1.00 97.94 198 ALA A O 1
ATOM 1524 N N . ALA A 1 199 ? -8.102 -8.505 7.781 1.00 98.44 199 ALA A N 1
ATOM 1525 C CA . ALA A 1 199 ? -7.854 -7.140 8.233 1.00 98.44 199 ALA A CA 1
ATOM 1526 C C . ALA A 1 199 ? -7.474 -7.093 9.722 1.00 98.44 199 ALA A C 1
ATOM 1528 O O . ALA A 1 199 ? -6.529 -6.403 10.113 1.00 98.44 199 ALA A O 1
ATOM 1529 N N . ALA A 1 200 ? -8.181 -7.862 10.554 1.00 98.31 200 ALA A N 1
ATOM 1530 C CA . ALA A 1 200 ? -7.891 -7.970 11.977 1.00 98.31 200 ALA A CA 1
ATOM 1531 C C . ALA A 1 200 ? -6.559 -8.691 12.256 1.00 98.31 200 ALA A C 1
ATOM 1533 O O . ALA A 1 200 ? -5.792 -8.206 13.087 1.00 98.31 200 ALA A O 1
ATOM 1534 N N . GLU A 1 201 ? -6.238 -9.785 11.551 1.00 98.19 201 GLU A N 1
ATOM 1535 C CA . GLU A 1 201 ? -4.930 -10.457 11.690 1.00 98.19 201 GLU A CA 1
ATOM 1536 C C . GLU A 1 201 ? -3.775 -9.555 11.237 1.00 98.19 201 GLU A C 1
ATOM 1538 O O . GLU A 1 201 ? -2.771 -9.457 11.940 1.00 98.19 201 GLU A O 1
ATOM 1543 N N . THR A 1 202 ? -3.946 -8.808 10.139 1.00 98.56 202 THR A N 1
ATOM 1544 C CA . THR A 1 202 ? -2.970 -7.803 9.678 1.00 98.56 202 THR A CA 1
ATOM 1545 C C . THR A 1 202 ? -2.663 -6.800 10.789 1.00 98.56 202 THR A C 1
ATOM 1547 O O . THR A 1 202 ? -1.504 -6.535 11.102 1.00 98.56 202 THR A O 1
ATOM 1550 N N . ALA A 1 203 ? -3.703 -6.258 11.429 1.00 98.31 203 ALA A N 1
ATOM 1551 C CA . ALA A 1 203 ? -3.534 -5.294 12.508 1.00 98.31 203 ALA A CA 1
ATOM 1552 C C . ALA A 1 203 ? -2.859 -5.903 13.745 1.00 98.31 203 ALA A C 1
ATOM 1554 O O . ALA A 1 203 ? -2.034 -5.249 14.379 1.00 98.31 203 ALA A O 1
ATOM 1555 N N . VAL A 1 204 ? -3.196 -7.148 14.093 1.00 97.75 204 VAL A N 1
ATOM 1556 C CA . VAL A 1 204 ? -2.553 -7.868 15.201 1.00 97.75 204 VAL A CA 1
ATOM 1557 C C . VAL A 1 204 ? -1.070 -8.086 14.914 1.00 97.75 204 VAL A C 1
ATOM 1559 O O . VAL A 1 204 ? -0.250 -7.740 15.759 1.00 97.75 204 VAL A O 1
ATOM 1562 N N . ALA A 1 205 ? -0.720 -8.599 13.735 1.00 97.56 205 ALA A N 1
ATOM 1563 C CA . ALA A 1 205 ? 0.663 -8.852 13.343 1.00 97.56 205 ALA A CA 1
ATOM 1564 C C . ALA A 1 205 ? 1.502 -7.563 13.319 1.00 97.56 205 ALA A C 1
ATOM 1566 O O . ALA A 1 205 ? 2.609 -7.539 13.852 1.00 97.56 205 ALA A O 1
ATOM 1567 N N . LEU A 1 206 ? 0.941 -6.460 12.812 1.00 97.88 206 LEU A N 1
ATOM 1568 C CA . LEU A 1 206 ? 1.573 -5.138 12.868 1.00 97.88 206 LEU A CA 1
ATOM 1569 C C . LEU A 1 206 ? 1.876 -4.691 14.306 1.00 97.88 206 LEU A C 1
ATOM 1571 O O . LEU A 1 206 ? 2.967 -4.197 14.586 1.00 97.88 206 LEU A O 1
ATOM 1575 N N . HIS A 1 207 ? 0.936 -4.883 15.238 1.00 97.62 207 HIS A N 1
ATOM 1576 C CA . HIS A 1 207 ? 1.166 -4.557 16.650 1.00 97.62 207 HIS A CA 1
ATOM 1577 C C . HIS A 1 207 ? 2.177 -5.489 17.323 1.00 97.62 207 HIS A C 1
ATOM 1579 O O . HIS A 1 207 ? 2.859 -5.046 18.246 1.00 97.62 207 HIS A O 1
ATOM 1585 N N . VAL A 1 208 ? 2.288 -6.749 16.892 1.00 96.31 208 VAL A N 1
ATOM 1586 C CA . VAL A 1 208 ? 3.300 -7.694 17.397 1.00 96.31 208 VAL A CA 1
ATOM 1587 C C . VAL A 1 208 ? 4.697 -7.220 17.009 1.00 96.31 208 VAL A C 1
ATOM 1589 O O . VAL A 1 208 ? 5.495 -6.945 17.899 1.00 96.31 208 VAL A O 1
ATOM 1592 N N . VAL A 1 209 ? 4.943 -6.983 15.719 1.00 96.00 209 VAL A N 1
ATOM 1593 C CA . VAL A 1 209 ? 6.240 -6.490 15.218 1.00 96.00 209 VAL A CA 1
ATOM 1594 C C . VAL A 1 209 ? 6.611 -5.137 15.842 1.00 96.00 209 VAL A C 1
ATOM 1596 O O . VAL A 1 209 ? 7.764 -4.895 16.202 1.00 96.00 209 VAL A O 1
ATOM 1599 N N . ALA A 1 210 ? 5.624 -4.264 16.075 1.00 94.81 210 ALA A N 1
ATOM 1600 C CA . ALA A 1 210 ? 5.838 -3.018 16.809 1.00 94.81 210 ALA A CA 1
ATOM 1601 C C . ALA A 1 210 ? 6.186 -3.232 18.295 1.00 94.81 210 ALA A C 1
ATOM 1603 O O . ALA A 1 210 ? 6.998 -2.501 18.863 1.00 94.81 210 ALA A O 1
ATOM 1604 N N . SER A 1 211 ? 5.576 -4.226 18.946 1.00 93.56 211 SER A N 1
ATOM 1605 C CA . SER A 1 211 ? 5.843 -4.559 20.353 1.00 93.56 211 SER A CA 1
ATOM 1606 C C . SER A 1 211 ? 7.210 -5.217 20.545 1.00 93.56 211 SER A C 1
ATOM 1608 O O . SER A 1 211 ? 7.837 -5.008 21.584 1.00 93.56 211 SER A O 1
ATOM 1610 N N . ASP A 1 212 ? 7.682 -5.948 19.537 1.00 93.44 212 ASP A N 1
ATOM 1611 C CA . ASP A 1 212 ? 9.017 -6.552 19.494 1.00 93.44 212 ASP A CA 1
ATOM 1612 C C . ASP A 1 212 ? 10.121 -5.513 19.210 1.00 93.44 212 ASP A C 1
ATOM 1614 O O . ASP A 1 212 ? 11.312 -5.800 19.331 1.00 93.44 212 ASP A O 1
ATOM 1618 N N . GLY A 1 213 ? 9.732 -4.266 18.914 1.00 90.38 213 GLY A N 1
ATOM 1619 C CA . GLY A 1 213 ? 10.637 -3.133 18.732 1.00 90.38 213 GLY A CA 1
ATOM 1620 C C . GLY A 1 213 ? 11.272 -3.055 17.346 1.00 90.38 213 GLY A C 1
ATOM 1621 O O . GLY A 1 213 ? 12.174 -2.244 17.142 1.00 90.38 213 GLY A O 1
ATOM 1622 N N . GLU A 1 214 ? 10.808 -3.866 16.393 1.00 89.56 214 GLU A N 1
ATOM 1623 C CA . GLU A 1 214 ? 11.276 -3.820 15.004 1.00 89.56 214 GLU A CA 1
ATOM 1624 C C . GLU A 1 214 ? 10.813 -2.541 14.296 1.00 89.56 214 GLU A C 1
ATOM 1626 O O . GLU A 1 214 ? 11.550 -1.954 13.500 1.00 89.56 214 GLU A O 1
ATOM 1631 N N . ILE A 1 215 ? 9.604 -2.082 14.630 1.00 92.81 215 ILE A N 1
ATOM 1632 C CA . ILE A 1 215 ? 9.002 -0.843 14.132 1.00 92.81 215 ILE A CA 1
ATOM 1633 C C . ILE A 1 215 ? 8.422 -0.026 15.300 1.00 92.81 215 ILE A C 1
ATOM 1635 O O . ILE A 1 215 ? 8.178 -0.571 16.379 1.00 92.81 215 ILE A O 1
ATOM 1639 N N . PRO A 1 216 ? 8.184 1.287 15.131 1.00 92.56 216 PRO A N 1
ATOM 1640 C CA . PRO A 1 216 ? 7.537 2.091 16.162 1.00 92.56 216 PRO A CA 1
ATOM 1641 C C . PRO A 1 216 ? 6.122 1.607 16.490 1.00 92.56 216 PRO A C 1
ATOM 1643 O O . PRO A 1 216 ? 5.445 1.005 15.659 1.00 92.56 216 PRO A O 1
ATOM 1646 N N . ALA A 1 217 ? 5.631 1.963 17.679 1.00 95.75 217 ALA A N 1
ATOM 1647 C CA . ALA A 1 217 ? 4.241 1.722 18.045 1.00 95.75 217 ALA A CA 1
ATOM 1648 C C . ALA A 1 217 ? 3.281 2.351 17.024 1.00 95.75 217 ALA A C 1
ATOM 1650 O O . ALA A 1 217 ? 3.471 3.493 16.596 1.00 95.75 217 ALA A O 1
ATOM 1651 N N . LEU A 1 218 ? 2.226 1.615 16.681 1.00 97.19 218 LEU A N 1
ATOM 1652 C CA . LEU A 1 218 ? 1.267 2.010 15.656 1.00 97.19 218 LEU A CA 1
ATOM 1653 C C . LEU A 1 218 ? -0.098 2.334 16.253 1.00 97.19 218 LEU A C 1
ATOM 1655 O O . LEU A 1 218 ? -0.480 1.854 17.324 1.00 97.19 218 LEU A O 1
ATOM 1659 N N . ARG A 1 219 ? -0.867 3.132 15.523 1.00 97.62 219 ARG A N 1
ATOM 1660 C CA . ARG A 1 219 ? -2.309 3.297 15.706 1.00 97.62 219 ARG A CA 1
ATOM 1661 C C . ARG A 1 219 ? -2.994 2.863 14.417 1.00 97.62 219 ARG A C 1
ATOM 1663 O O . ARG A 1 219 ? -2.592 3.293 13.338 1.00 97.62 219 ARG A O 1
ATOM 1670 N N . ILE A 1 220 ? -3.982 1.977 14.525 1.00 98.69 220 ILE A N 1
ATOM 1671 C CA . ILE A 1 220 ? -4.603 1.353 13.351 1.00 98.69 220 ILE A CA 1
ATOM 1672 C C . ILE A 1 220 ? -6.099 1.659 13.326 1.00 98.69 220 ILE A C 1
ATOM 1674 O O . ILE A 1 220 ? -6.784 1.562 14.345 1.00 98.69 220 ILE A O 1
ATOM 1678 N N . GLY A 1 221 ? -6.604 2.043 12.159 1.00 98.56 221 GLY A N 1
ATOM 1679 C CA . GLY A 1 221 ? -8.021 2.272 11.898 1.00 98.56 221 GLY A CA 1
ATOM 1680 C C . GLY A 1 221 ? -8.463 1.510 10.662 1.00 98.56 221 GLY A C 1
ATOM 1681 O O . GLY A 1 221 ? -7.804 1.621 9.632 1.00 98.56 221 GLY A O 1
ATOM 1682 N N . ILE A 1 222 ? -9.555 0.753 10.750 1.00 98.75 222 ILE A N 1
ATOM 1683 C CA . ILE A 1 222 ? -10.059 -0.071 9.643 1.00 98.75 222 ILE A CA 1
ATOM 1684 C C . ILE A 1 222 ? -11.552 0.181 9.460 1.00 98.75 222 ILE A C 1
ATOM 1686 O O . ILE A 1 222 ? -12.291 0.270 10.436 1.00 98.75 222 ILE A O 1
ATOM 1690 N N . ALA A 1 223 ? -12.002 0.304 8.219 1.00 98.56 223 ALA A N 1
ATOM 1691 C CA . ALA A 1 223 ? -13.412 0.476 7.902 1.00 98.56 223 ALA A CA 1
ATOM 1692 C C . ALA A 1 223 ? -13.807 -0.371 6.696 1.00 98.56 223 ALA A C 1
ATOM 1694 O O . ALA A 1 223 ? -12.987 -0.585 5.798 1.00 98.56 223 ALA A O 1
ATOM 1695 N N . ARG A 1 224 ? -15.067 -0.810 6.664 1.00 98.00 224 ARG A N 1
ATOM 1696 C CA . ARG A 1 224 ? -15.654 -1.520 5.527 1.00 98.00 224 ARG A CA 1
ATOM 1697 C C . ARG A 1 224 ? -16.758 -0.690 4.894 1.00 98.00 224 ARG A C 1
ATOM 1699 O O . ARG A 1 224 ? -17.641 -0.172 5.575 1.00 98.00 224 ARG A O 1
ATOM 1706 N N . GLY A 1 225 ? -16.771 -0.658 3.572 1.00 95.75 225 GLY A N 1
ATOM 1707 C CA . GLY A 1 225 ? -17.957 -0.267 2.833 1.00 95.75 225 GLY A CA 1
ATOM 1708 C C . GLY A 1 225 ? -17.670 -0.047 1.363 1.00 95.75 225 GLY A C 1
ATOM 1709 O O . GLY A 1 225 ? -16.608 -0.393 0.847 1.00 95.75 225 GLY A O 1
ATOM 1710 N N . HIS A 1 226 ? -18.620 0.598 0.702 1.00 93.94 226 HIS A N 1
ATOM 1711 C CA . HIS A 1 226 ? -18.515 0.898 -0.713 1.00 93.94 226 HIS A CA 1
ATOM 1712 C C . HIS A 1 226 ? -17.500 2.015 -0.981 1.00 93.94 226 HIS A C 1
ATOM 1714 O O . HIS A 1 226 ? -17.570 3.111 -0.413 1.00 93.94 226 HIS A O 1
ATOM 1720 N N . ALA A 1 227 ? -16.541 1.727 -1.854 1.00 91.38 227 ALA A N 1
ATOM 1721 C CA . ALA A 1 227 ? -15.511 2.654 -2.281 1.00 91.38 227 ALA A CA 1
ATOM 1722 C C . ALA A 1 227 ? -15.313 2.571 -3.794 1.00 91.38 227 ALA A C 1
ATOM 1724 O O . ALA A 1 227 ? -15.497 1.529 -4.414 1.00 91.38 227 ALA A O 1
ATOM 1725 N N . LEU A 1 228 ? -14.898 3.683 -4.384 1.00 85.62 228 LEU A N 1
ATOM 1726 C CA . LEU A 1 228 ? -14.463 3.742 -5.765 1.00 85.62 228 LEU A CA 1
ATOM 1727 C C . LEU A 1 228 ? -12.991 3.327 -5.851 1.00 85.62 228 LEU A C 1
ATOM 1729 O O . LEU A 1 228 ? -12.128 4.005 -5.287 1.00 85.62 228 LEU A O 1
ATOM 1733 N N . THR A 1 229 ? -12.695 2.266 -6.599 1.00 82.62 229 THR A N 1
ATOM 1734 C CA . THR A 1 229 ? -11.315 1.905 -6.949 1.00 82.62 229 THR A CA 1
ATOM 1735 C C . THR A 1 229 ? -10.962 2.464 -8.320 1.00 82.62 229 THR A C 1
ATOM 1737 O O . THR A 1 229 ? -11.639 2.183 -9.306 1.00 82.62 229 THR A O 1
ATOM 1740 N N . ARG A 1 230 ? -9.884 3.251 -8.393 1.00 76.38 230 ARG A N 1
ATOM 1741 C CA . ARG A 1 230 ? -9.428 3.887 -9.633 1.00 76.38 230 ARG A CA 1
ATOM 1742 C C . ARG A 1 230 ? -7.912 3.968 -9.680 1.00 76.38 230 ARG A C 1
ATOM 1744 O O . ARG A 1 230 ? -7.298 4.515 -8.773 1.00 76.38 230 ARG A O 1
ATOM 1751 N N . LEU A 1 231 ? -7.317 3.487 -10.776 1.00 73.19 231 LEU A N 1
ATOM 1752 C CA . LEU A 1 231 ? -5.868 3.565 -11.039 1.00 73.19 231 LEU A CA 1
ATOM 1753 C C . LEU A 1 231 ? -5.000 3.031 -9.879 1.00 73.19 231 LEU A C 1
ATOM 1755 O O . LEU A 1 231 ? -3.950 3.589 -9.579 1.00 73.19 231 LEU A O 1
ATOM 1759 N N . GLY A 1 232 ? -5.452 1.962 -9.218 1.00 74.44 232 GLY A N 1
ATOM 1760 C CA . GLY A 1 232 ? -4.753 1.374 -8.071 1.00 74.44 232 GLY A CA 1
ATOM 1761 C C . GLY A 1 232 ? -4.927 2.132 -6.751 1.00 74.44 232 GLY A C 1
ATOM 1762 O O . GLY A 1 232 ? -4.310 1.745 -5.769 1.00 74.44 232 GLY A O 1
ATOM 1763 N N . ASP A 1 233 ? -5.766 3.169 -6.712 1.00 84.25 233 ASP A N 1
ATOM 1764 C CA . ASP A 1 233 ? -6.121 3.921 -5.508 1.00 84.25 233 ASP A CA 1
ATOM 1765 C C . ASP A 1 233 ? -7.580 3.650 -5.096 1.00 84.25 233 ASP A C 1
ATOM 1767 O O . ASP A 1 233 ? -8.386 3.153 -5.891 1.00 84.25 233 ASP A O 1
ATOM 1771 N N . VAL A 1 234 ? -7.925 3.977 -3.850 1.00 87.56 234 VAL A N 1
ATOM 1772 C CA . VAL A 1 234 ? -9.261 3.767 -3.275 1.00 87.56 234 VAL A CA 1
ATOM 1773 C C . VAL A 1 234 ? -9.792 5.084 -2.721 1.00 87.56 234 VAL A C 1
ATOM 1775 O O . VAL A 1 234 ? -9.110 5.785 -1.972 1.00 87.56 234 VAL A O 1
ATOM 1778 N N . PHE A 1 235 ? -11.034 5.415 -3.068 1.00 86.69 235 PHE A N 1
ATOM 1779 C CA . PHE A 1 235 ? -11.711 6.648 -2.675 1.00 86.69 235 PHE A CA 1
ATOM 1780 C C . PHE A 1 235 ? -13.084 6.341 -2.094 1.00 86.69 235 PHE A C 1
ATOM 1782 O O . PHE A 1 235 ? -13.795 5.479 -2.591 1.00 86.69 235 PHE A O 1
ATOM 1789 N N . GLY A 1 236 ? -13.511 7.091 -1.083 1.00 91.25 236 GLY A N 1
ATOM 1790 C CA . GLY A 1 236 ? -14.871 6.978 -0.566 1.00 91.25 236 GLY A CA 1
ATOM 1791 C C . GLY A 1 236 ? -14.960 7.200 0.930 1.00 91.25 236 GLY A C 1
ATOM 1792 O O . GLY A 1 236 ? -13.993 7.580 1.597 1.00 91.25 236 GLY A O 1
ATOM 1793 N N . GLU A 1 237 ? -16.153 6.966 1.457 1.00 93.62 237 GLU A N 1
ATOM 1794 C CA . GLU A 1 237 ? -16.425 7.054 2.886 1.00 93.62 237 GLU A CA 1
ATOM 1795 C C . GLU A 1 237 ? -15.571 6.092 3.737 1.00 93.62 237 GLU A C 1
ATOM 1797 O O . GLU A 1 237 ? -14.995 6.578 4.715 1.00 93.62 237 GLU A O 1
ATOM 1802 N N . PRO A 1 238 ? -15.353 4.813 3.361 1.00 95.94 238 PRO A N 1
ATOM 1803 C CA . PRO A 1 238 ? -14.520 3.896 4.149 1.00 95.94 238 PRO A CA 1
ATOM 1804 C C . PRO A 1 238 ? -13.095 4.415 4.367 1.00 95.94 238 PRO A C 1
ATOM 1806 O O . PRO A 1 238 ? -12.563 4.337 5.469 1.00 95.94 238 PRO A O 1
ATOM 1809 N N . VAL A 1 239 ? -12.496 5.049 3.353 1.00 95.56 239 VAL A N 1
ATOM 1810 C CA . VAL A 1 239 ? -11.158 5.660 3.450 1.00 95.56 239 VAL A CA 1
ATOM 1811 C C . VAL A 1 239 ? -11.145 6.775 4.497 1.00 95.56 239 VAL A C 1
ATOM 1813 O O . VAL A 1 239 ? -10.243 6.852 5.334 1.00 95.56 239 VAL A O 1
ATOM 1816 N N . ASN A 1 240 ? -12.169 7.633 4.480 1.00 95.19 240 ASN A N 1
ATOM 1817 C CA . ASN A 1 240 ? -12.297 8.727 5.436 1.00 95.19 240 ASN A CA 1
ATOM 1818 C C . ASN A 1 240 ? -12.524 8.207 6.858 1.00 95.19 240 ASN A C 1
ATOM 1820 O O . ASN A 1 240 ? -11.895 8.712 7.789 1.00 95.19 240 ASN A O 1
ATOM 1824 N N . ILE A 1 241 ? -13.391 7.208 7.033 1.00 97.81 241 ILE A N 1
ATOM 1825 C CA . ILE A 1 241 ? -13.664 6.601 8.337 1.00 97.81 241 ILE A CA 1
ATOM 1826 C C . ILE A 1 241 ? -12.402 5.928 8.879 1.00 97.81 241 ILE A C 1
ATOM 1828 O O . ILE A 1 241 ? -11.984 6.265 9.986 1.00 97.81 241 ILE A O 1
ATOM 1832 N N . ALA A 1 242 ? -11.740 5.071 8.099 1.00 98.12 242 ALA A N 1
ATOM 1833 C CA . ALA A 1 242 ? -10.525 4.369 8.511 1.00 98.12 242 ALA A CA 1
ATOM 1834 C C . ALA A 1 242 ? -9.423 5.345 8.959 1.00 98.12 242 ALA A C 1
ATOM 1836 O O . ALA A 1 242 ? -8.870 5.201 10.051 1.00 98.12 242 ALA A O 1
ATOM 1837 N N . ALA A 1 243 ? -9.184 6.420 8.199 1.00 96.44 243 ALA A N 1
ATOM 1838 C CA . ALA A 1 243 ? -8.224 7.458 8.578 1.00 96.44 243 ALA A CA 1
ATOM 1839 C C . ALA A 1 243 ? -8.611 8.186 9.884 1.00 96.44 243 ALA A C 1
ATOM 1841 O O . ALA A 1 243 ? -7.751 8.552 10.690 1.00 96.44 243 ALA A O 1
ATOM 1842 N N . ARG A 1 244 ? -9.909 8.422 10.126 1.00 97.06 244 ARG A N 1
ATOM 1843 C CA . ARG A 1 244 ? -10.397 9.055 11.366 1.00 97.06 244 ARG A CA 1
ATOM 1844 C C . ARG A 1 244 ? -10.321 8.123 12.570 1.00 97.06 244 ARG A C 1
ATOM 1846 O O . ARG A 1 244 ? -10.009 8.597 13.665 1.00 97.06 244 ARG A O 1
ATOM 1853 N N . LEU A 1 245 ? -10.577 6.835 12.368 1.00 98.19 245 LEU A N 1
ATOM 1854 C CA . LEU A 1 245 ? -10.404 5.801 13.380 1.00 98.19 245 LEU A CA 1
ATOM 1855 C C . LEU A 1 245 ? -8.928 5.678 13.763 1.00 98.19 245 LEU A C 1
ATOM 1857 O O . LEU A 1 245 ? -8.621 5.784 14.946 1.00 98.19 245 LEU A O 1
ATO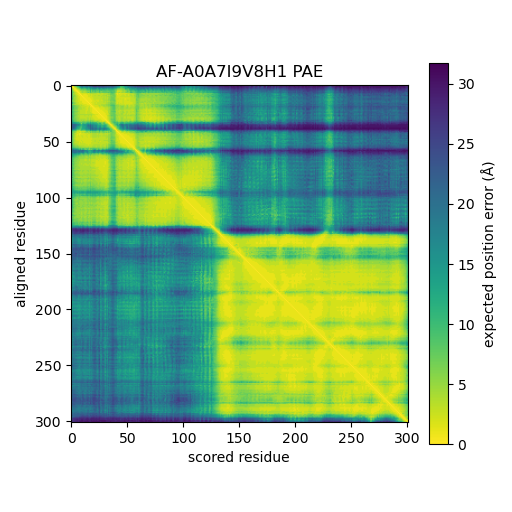M 1861 N N . ALA A 1 246 ? -8.017 5.599 12.789 1.00 97.31 246 ALA A N 1
ATOM 1862 C CA . ALA A 1 246 ? -6.575 5.546 13.037 1.00 97.31 246 ALA A CA 1
ATOM 1863 C C . ALA A 1 246 ? -6.101 6.779 13.820 1.00 97.31 246 ALA A C 1
ATOM 1865 O O . ALA A 1 246 ? -5.449 6.654 14.852 1.00 97.31 246 ALA A O 1
ATOM 1866 N N . GLY A 1 247 ? -6.523 7.979 13.407 1.00 94.94 247 GLY A N 1
ATOM 1867 C CA . GLY A 1 247 ? -6.179 9.221 14.104 1.00 94.94 247 GLY A CA 1
ATOM 1868 C C . GLY A 1 247 ? -6.740 9.335 15.530 1.00 94.94 247 GLY A C 1
ATOM 1869 O O . GLY A 1 247 ? -6.190 10.091 16.332 1.00 94.94 247 GLY A O 1
ATOM 1870 N N . SER A 1 248 ? -7.808 8.597 15.852 1.00 96.50 248 SER A N 1
ATOM 1871 C CA . SER A 1 248 ? -8.442 8.572 17.182 1.00 96.50 248 SER A CA 1
ATOM 1872 C C . SER A 1 248 ? -7.991 7.393 18.048 1.00 96.50 248 SER A C 1
ATOM 1874 O O . SER A 1 248 ? -8.215 7.399 19.262 1.00 96.50 248 SER A O 1
ATOM 1876 N N . ALA A 1 249 ? -7.378 6.380 17.437 1.00 96.88 249 ALA A N 1
ATOM 1877 C CA . ALA A 1 249 ? -6.856 5.216 18.121 1.00 96.88 249 ALA A CA 1
ATOM 1878 C C . ALA A 1 249 ? -5.704 5.616 19.054 1.00 96.88 249 ALA A C 1
ATOM 1880 O O . ALA A 1 249 ? -4.901 6.512 18.775 1.00 96.88 249 ALA A O 1
ATOM 1881 N N . ARG A 1 250 ? -5.639 4.947 20.206 1.00 95.62 250 ARG A N 1
ATOM 1882 C CA . ARG A 1 250 ? -4.513 5.072 21.137 1.00 95.62 250 ARG A CA 1
ATOM 1883 C C . ARG A 1 250 ? -3.319 4.279 20.601 1.00 95.62 250 ARG A C 1
ATOM 1885 O O . ARG A 1 250 ? -3.481 3.391 19.765 1.00 95.62 250 ARG A O 1
ATOM 1892 N N . SER A 1 251 ? -2.134 4.577 21.127 1.00 95.81 251 SER A N 1
ATOM 1893 C CA . SER A 1 251 ? -0.923 3.807 20.828 1.00 95.81 251 SER A CA 1
ATOM 1894 C C . SER A 1 251 ? -1.138 2.310 21.068 1.00 95.81 251 SER A C 1
ATOM 1896 O O . SER A 1 251 ? -1.648 1.936 22.127 1.00 95.81 251 SER A O 1
ATOM 1898 N N . GLY A 1 252 ? -0.778 1.480 20.088 1.00 95.69 252 GLY A N 1
ATOM 1899 C CA . GLY A 1 252 ? -0.911 0.024 20.142 1.00 95.69 252 GLY A CA 1
ATOM 1900 C C . GLY A 1 252 ? -2.353 -0.481 20.070 1.00 95.69 252 GLY A C 1
ATOM 1901 O O . GLY A 1 252 ? -2.637 -1.580 20.541 1.00 95.69 252 GLY A O 1
ATOM 1902 N N . THR A 1 253 ? -3.296 0.324 19.564 1.00 97.25 253 THR A N 1
ATOM 1903 C CA . THR A 1 253 ? -4.707 -0.081 19.459 1.00 97.25 253 THR A CA 1
ATOM 1904 C C . THR A 1 253 ? -5.220 -0.037 18.029 1.00 97.25 253 THR A C 1
ATOM 1906 O O . THR A 1 253 ? -4.793 0.791 17.220 1.00 97.25 253 THR A O 1
ATOM 1909 N N . THR A 1 254 ? -6.165 -0.933 17.749 1.00 98.62 254 THR A N 1
ATOM 1910 C CA . THR A 1 254 ? -6.898 -1.005 16.485 1.00 98.62 254 THR A CA 1
ATOM 1911 C C . THR A 1 254 ? -8.347 -0.618 16.727 1.00 98.62 254 THR A C 1
ATOM 1913 O O . THR A 1 254 ? -9.015 -1.224 17.570 1.00 98.62 254 THR A O 1
ATOM 1916 N N . LEU A 1 255 ? -8.826 0.383 15.992 1.00 98.69 255 LEU A N 1
ATOM 1917 C CA . LEU A 1 255 ? -10.231 0.768 15.959 1.00 98.69 255 LEU A CA 1
ATOM 1918 C C . LEU A 1 255 ? -10.866 0.377 14.628 1.00 98.69 255 LEU A C 1
ATOM 1920 O O . LEU A 1 255 ? -10.254 0.535 13.574 1.00 98.69 255 LEU A O 1
ATOM 1924 N N . VAL A 1 256 ? -12.105 -0.097 14.689 1.00 98.69 256 VAL A N 1
ATOM 1925 C CA . VAL A 1 256 ? -12.875 -0.524 13.521 1.00 98.69 256 VAL A CA 1
ATOM 1926 C C . VAL A 1 256 ? -14.253 0.126 13.499 1.00 98.69 256 VAL A C 1
ATOM 1928 O O . VAL A 1 256 ? -14.755 0.538 14.551 1.00 98.69 256 VAL A O 1
ATOM 1931 N N . ASP A 1 257 ? -14.834 0.261 12.310 1.00 98.12 257 ASP A N 1
ATOM 1932 C CA . ASP A 1 257 ? -16.193 0.770 12.130 1.00 98.12 257 ASP A CA 1
ATOM 1933 C C . ASP A 1 257 ? -17.265 -0.285 12.452 1.00 98.12 257 ASP A C 1
ATOM 1935 O O . ASP A 1 257 ? -16.967 -1.411 12.853 1.00 98.12 257 ASP A O 1
ATOM 1939 N N . GLU A 1 258 ? -18.533 0.107 12.325 1.00 97.31 258 GLU A N 1
ATOM 1940 C CA . GLU A 1 258 ? -19.673 -0.754 12.654 1.00 97.31 258 GLU A CA 1
ATOM 1941 C C . GLU A 1 258 ? -19.726 -1.989 11.756 1.00 97.31 258 GLU A C 1
ATOM 1943 O O . GLU A 1 258 ? -19.742 -3.103 12.276 1.00 97.31 258 GLU A O 1
ATOM 1948 N N . ASN A 1 259 ? -19.634 -1.800 10.438 1.00 97.50 259 ASN A N 1
ATOM 1949 C CA . ASN A 1 259 ? -19.689 -2.880 9.453 1.00 97.50 259 ASN A CA 1
ATOM 1950 C C . ASN A 1 259 ? -18.621 -3.951 9.721 1.00 97.50 259 ASN A C 1
ATOM 1952 O O . ASN A 1 259 ? -18.935 -5.137 9.815 1.00 97.50 259 ASN A O 1
ATOM 1956 N N . LEU A 1 260 ? -17.362 -3.544 9.924 1.00 97.81 260 LEU A N 1
ATOM 1957 C CA . LEU A 1 260 ? -16.290 -4.497 10.208 1.00 97.81 260 LEU A CA 1
ATOM 1958 C C . LEU A 1 260 ? -16.461 -5.161 11.585 1.00 97.81 260 LEU A C 1
ATOM 1960 O O . LEU A 1 260 ? -16.103 -6.325 11.766 1.00 97.81 260 LEU A O 1
ATOM 1964 N N . SER A 1 261 ? -17.007 -4.442 12.574 1.00 97.88 261 SER A N 1
ATOM 1965 C CA . SER A 1 261 ? -17.302 -5.015 13.894 1.00 97.88 261 SER A CA 1
ATOM 1966 C C . SER A 1 261 ? -18.378 -6.105 13.826 1.00 97.88 261 SER A C 1
ATOM 1968 O O . SER A 1 261 ? -18.291 -7.097 14.554 1.00 97.88 261 SER A O 1
ATOM 1970 N N . GLU A 1 262 ? -19.365 -5.941 12.942 1.00 97.44 262 GLU A N 1
ATOM 1971 C CA . GLU A 1 262 ? -20.411 -6.928 12.692 1.00 97.44 262 GLU A CA 1
ATOM 1972 C C . GLU A 1 262 ? -19.853 -8.162 11.980 1.00 97.44 262 GLU A C 1
ATOM 1974 O O . GLU A 1 262 ? -20.174 -9.278 12.383 1.00 97.44 262 GLU A O 1
ATOM 1979 N N . ASP A 1 263 ? -18.953 -7.983 11.011 1.00 97.38 263 ASP A N 1
ATOM 1980 C CA . ASP A 1 263 ? -18.295 -9.096 10.312 1.00 97.38 263 ASP A CA 1
ATOM 1981 C C . ASP A 1 263 ? -17.392 -9.933 11.221 1.00 97.38 263 ASP A C 1
ATOM 1983 O O . ASP A 1 263 ? -17.265 -11.145 11.050 1.00 97.38 263 ASP A O 1
ATOM 1987 N N . LEU A 1 264 ? -16.754 -9.292 12.202 1.00 97.25 264 LEU A N 1
ATOM 1988 C CA . LEU A 1 264 ? -15.918 -9.967 13.197 1.00 97.25 264 LEU A CA 1
ATOM 1989 C C . LEU A 1 264 ? -16.739 -10.624 14.314 1.00 97.25 264 LEU A C 1
ATOM 1991 O O . LEU A 1 264 ? -16.186 -11.319 15.174 1.00 97.25 264 LEU A O 1
ATOM 1995 N N . LYS A 1 265 ? -18.056 -10.409 14.348 1.00 92.69 265 LYS A N 1
ATOM 1996 C CA . LYS A 1 265 ? -18.909 -10.906 15.421 1.00 92.69 265 LYS A CA 1
ATOM 1997 C C . LYS A 1 265 ? -18.978 -12.432 15.390 1.00 92.69 265 LYS A C 1
ATOM 1999 O O . LYS A 1 265 ? -19.417 -13.041 14.423 1.00 92.69 265 LYS A O 1
ATOM 2004 N N . GLY A 1 266 ? -18.609 -13.047 16.510 1.00 89.38 266 GLY A N 1
ATOM 2005 C CA . GLY A 1 266 ? -18.590 -14.506 16.653 1.00 89.38 266 GLY A CA 1
ATOM 2006 C C . GLY A 1 266 ? -17.280 -15.157 16.216 1.00 89.38 266 GLY A C 1
ATOM 2007 O O . GLY A 1 266 ? -17.133 -16.363 16.387 1.00 89.38 266 GLY A O 1
ATOM 2008 N N . ASP A 1 267 ? -16.311 -14.385 15.718 1.00 95.06 267 ASP A N 1
ATOM 2009 C CA . ASP A 1 267 ? -14.968 -14.899 15.495 1.00 95.06 267 ASP A CA 1
ATOM 2010 C C . ASP A 1 267 ? -14.186 -14.940 16.818 1.00 95.06 267 ASP A C 1
ATOM 2012 O O . ASP A 1 267 ? -13.735 -13.919 17.339 1.00 95.06 267 ASP A O 1
ATOM 2016 N N . GLU A 1 268 ? -14.035 -16.138 17.385 1.00 94.94 268 GLU A N 1
ATOM 2017 C CA . GLU A 1 268 ? -13.437 -16.353 18.711 1.00 94.94 268 GLU A CA 1
ATOM 2018 C C . GLU A 1 268 ? -11.958 -15.933 18.807 1.00 94.94 268 GLU A C 1
ATOM 2020 O O . GLU A 1 268 ? -11.427 -15.805 19.915 1.00 94.94 268 GLU A O 1
ATOM 2025 N N . ARG A 1 269 ? -11.294 -15.663 17.674 1.00 95.56 269 ARG A N 1
ATOM 2026 C CA . ARG A 1 269 ? -9.912 -15.160 17.623 1.00 95.56 269 ARG A CA 1
ATOM 2027 C C . ARG A 1 269 ? -9.777 -13.735 18.133 1.00 95.56 269 ARG A C 1
ATOM 2029 O O . ARG A 1 269 ? -8.679 -13.345 18.535 1.00 95.56 269 ARG A O 1
ATOM 2036 N N . PHE A 1 270 ? -10.859 -12.960 18.142 1.00 96.81 270 PHE A N 1
ATOM 2037 C CA . PHE A 1 270 ? -10.820 -11.542 18.480 1.00 96.81 270 PHE A CA 1
ATOM 2038 C C . PHE A 1 270 ? -11.833 -11.180 19.559 1.00 96.81 270 PHE A C 1
ATOM 2040 O O . PHE A 1 270 ? -12.961 -11.663 19.589 1.00 96.81 270 PHE A O 1
ATOM 2047 N N . TYR A 1 271 ? -11.444 -10.254 20.430 1.00 95.81 271 TYR A N 1
ATOM 2048 C CA . TYR A 1 271 ? -12.392 -9.520 21.254 1.00 95.81 271 TYR A CA 1
ATOM 2049 C C . TYR A 1 271 ? -12.699 -8.184 20.586 1.00 95.81 271 TYR A C 1
ATOM 2051 O O . TYR A 1 271 ? -11.808 -7.354 20.392 1.00 95.81 271 TYR A O 1
ATOM 2059 N N . VAL A 1 272 ? -13.978 -7.979 20.273 1.00 96.88 272 VAL A N 1
ATOM 2060 C CA . VAL A 1 272 ? -14.506 -6.751 19.675 1.00 96.88 272 VAL A CA 1
ATOM 2061 C C . VAL A 1 272 ? -15.363 -6.046 20.721 1.00 96.88 272 VAL A C 1
ATOM 2063 O O . VAL A 1 272 ? -16.334 -6.610 21.221 1.00 96.88 272 VAL A O 1
ATOM 2066 N N . SER A 1 273 ? -14.982 -4.832 21.112 1.00 96.44 273 SER A N 1
ATOM 2067 C CA . SER A 1 273 ? -15.657 -4.078 22.179 1.00 96.44 273 SER A CA 1
ATOM 2068 C C . SER A 1 273 ? -16.001 -2.671 21.719 1.00 96.44 273 SER A C 1
ATOM 2070 O O . SER A 1 273 ? -15.136 -1.958 21.221 1.00 96.44 273 SER A O 1
ATOM 2072 N N . SER A 1 274 ? -17.258 -2.259 21.897 1.00 96.75 274 SER A N 1
ATOM 2073 C CA . SER A 1 274 ? -17.689 -0.900 21.556 1.00 96.75 274 SER A CA 1
ATOM 2074 C C . SER A 1 274 ? -16.999 0.120 22.459 1.00 96.75 274 SER A C 1
ATOM 2076 O O . SER A 1 274 ? -16.872 -0.094 23.668 1.00 96.75 274 SER A O 1
ATOM 2078 N N . ILE A 1 275 ? -16.572 1.236 21.874 1.00 96.31 275 ILE A N 1
ATOM 2079 C CA . ILE A 1 275 ? -16.049 2.390 22.609 1.00 96.31 275 ILE A CA 1
ATOM 2080 C C . ILE A 1 275 ? -17.037 3.564 22.515 1.00 96.31 275 ILE A C 1
ATOM 2082 O O . ILE A 1 275 ? -17.930 3.557 21.664 1.00 96.31 275 ILE A O 1
ATOM 2086 N N . PRO A 1 276 ? -16.911 4.600 23.368 1.00 95.31 276 PRO A N 1
ATOM 2087 C CA . PRO A 1 276 ? -17.724 5.802 23.226 1.00 95.31 276 PRO A CA 1
ATOM 2088 C C . PRO A 1 276 ? -17.611 6.400 21.819 1.00 95.31 276 PRO A C 1
ATOM 2090 O O . PRO A 1 276 ? -16.517 6.470 21.258 1.00 95.31 276 PRO A O 1
ATOM 2093 N N . THR A 1 277 ? -18.738 6.868 21.274 1.00 92.62 277 THR A N 1
ATOM 2094 C CA . THR A 1 277 ? -18.781 7.475 19.938 1.00 92.62 277 THR A CA 1
ATOM 2095 C C . THR A 1 277 ? -17.792 8.625 19.826 1.00 92.62 277 THR A C 1
ATOM 2097 O O . THR A 1 277 ? -17.735 9.497 20.699 1.00 92.62 277 THR A O 1
ATOM 2100 N N . LEU A 1 278 ? -17.068 8.660 18.717 1.00 94.19 278 LEU A N 1
ATOM 2101 C CA . LEU A 1 278 ? -16.055 9.661 18.446 1.00 94.19 278 LEU A CA 1
ATOM 2102 C C . LEU A 1 278 ? -16.684 10.872 17.748 1.00 94.19 278 LEU A C 1
ATOM 2104 O O . LEU A 1 278 ? -17.516 10.736 16.849 1.00 94.19 278 LEU A O 1
ATOM 2108 N N . SER A 1 279 ? -16.259 12.070 18.146 1.00 93.44 279 SER A N 1
ATOM 2109 C CA . SER A 1 279 ? -16.560 13.308 17.426 1.00 93.44 279 SER A CA 1
ATOM 2110 C C . SER A 1 279 ? -15.288 13.782 16.743 1.00 93.44 279 SER A C 1
ATOM 2112 O O . SER A 1 279 ? -14.377 14.299 17.387 1.00 93.44 279 SER A O 1
ATOM 2114 N N . VAL A 1 280 ? -15.231 13.602 15.430 1.00 93.12 280 VAL A N 1
ATOM 2115 C CA . VAL A 1 280 ? -14.052 13.857 14.598 1.00 93.12 280 VAL A CA 1
ATOM 2116 C C . VAL A 1 280 ? -14.435 14.715 13.398 1.00 93.12 280 VAL A C 1
ATOM 2118 O O . VAL A 1 280 ? -15.609 14.923 13.092 1.00 93.12 280 VAL A O 1
ATOM 2121 N N . ARG A 1 281 ? -13.445 15.252 12.683 1.00 85.06 281 ARG A N 1
ATOM 2122 C CA . ARG A 1 281 ? -13.718 16.093 11.512 1.00 85.06 281 ARG A CA 1
ATOM 2123 C C . ARG A 1 281 ? -14.534 15.317 10.470 1.00 85.06 281 ARG A C 1
ATOM 2125 O O . ARG A 1 281 ? -14.037 14.337 9.920 1.00 85.06 281 ARG A O 1
ATOM 2132 N N . GLY A 1 282 ? -15.738 15.806 10.177 1.00 88.81 282 GLY A N 1
ATOM 2133 C CA . GLY A 1 282 ? -16.685 15.194 9.236 1.00 88.81 282 GLY A CA 1
ATOM 2134 C C . GLY A 1 282 ? -17.752 14.312 9.892 1.00 88.81 282 GLY A C 1
ATOM 2135 O O . GLY A 1 282 ? -18.792 14.105 9.285 1.00 88.81 282 GLY A O 1
ATOM 2136 N N . TYR A 1 283 ? -17.562 13.883 11.148 1.00 91.19 283 TYR A N 1
ATOM 2137 C CA . TYR A 1 283 ? -18.454 12.939 11.827 1.00 91.19 283 TYR A CA 1
ATOM 2138 C C . TYR A 1 283 ? -18.717 13.366 13.275 1.00 91.19 283 TYR A C 1
ATOM 2140 O O . TYR A 1 283 ? -17.821 13.359 14.116 1.00 91.19 283 TYR A O 1
ATOM 2148 N N . ARG A 1 284 ? -19.969 13.721 13.594 1.00 87.44 284 ARG A N 1
ATOM 2149 C CA . ARG A 1 284 ? -20.365 14.114 14.964 1.00 87.44 284 ARG A CA 1
ATOM 2150 C C . ARG A 1 284 ? -20.549 12.925 15.913 1.00 87.44 284 ARG A C 1
ATOM 2152 O O . ARG A 1 284 ? -20.451 13.102 17.122 1.00 87.44 284 ARG A O 1
ATOM 2159 N N . ARG A 1 285 ? -20.877 11.753 15.366 1.00 92.06 285 ARG A N 1
ATOM 2160 C CA . ARG A 1 285 ? -21.114 10.498 16.090 1.00 92.06 285 ARG A CA 1
ATOM 2161 C C . ARG A 1 285 ? -20.596 9.334 15.256 1.00 92.06 285 ARG A C 1
ATOM 2163 O O . ARG A 1 285 ? -21.373 8.629 14.627 1.00 92.06 285 ARG A O 1
ATOM 2170 N N . LEU A 1 286 ? -19.278 9.191 15.201 1.00 95.44 286 LEU A N 1
ATOM 2171 C CA . LEU A 1 286 ? -18.659 8.030 14.579 1.00 95.44 286 LEU A CA 1
ATOM 2172 C C . LEU A 1 286 ? -18.662 6.876 15.584 1.00 95.44 286 LEU A C 1
ATOM 2174 O O . LEU A 1 286 ? -18.053 6.982 16.653 1.00 95.44 286 LEU A O 1
ATOM 2178 N N . HIS A 1 287 ? -19.375 5.805 15.258 1.00 96.25 287 HIS A N 1
ATOM 2179 C CA . HIS A 1 287 ? -19.344 4.575 16.036 1.00 96.25 287 HIS A CA 1
ATOM 2180 C C . HIS A 1 287 ? -18.030 3.837 15.777 1.00 96.25 287 HIS A C 1
ATOM 2182 O O . HIS A 1 287 ? -17.535 3.818 14.652 1.00 96.25 287 HIS A O 1
ATOM 2188 N N . ALA A 1 288 ? -17.442 3.293 16.839 1.00 97.62 288 ALA A N 1
ATOM 2189 C CA . ALA A 1 288 ? -16.151 2.635 16.773 1.00 97.62 288 ALA A CA 1
ATOM 2190 C C . ALA A 1 288 ? -16.072 1.494 17.788 1.00 97.62 288 ALA A C 1
ATOM 2192 O O . ALA A 1 288 ? -16.659 1.553 18.876 1.00 97.62 288 ALA A O 1
ATOM 2193 N N . TRP A 1 289 ? -15.297 0.476 17.434 1.00 98.38 289 TRP A N 1
ATOM 2194 C CA . TRP A 1 289 ? -15.017 -0.680 18.271 1.00 98.38 289 TRP A CA 1
ATOM 2195 C C . TRP A 1 289 ? -13.515 -0.897 18.347 1.00 98.38 289 TRP A C 1
ATOM 2197 O O . TRP A 1 289 ? -12.811 -0.753 17.354 1.00 98.38 289 TRP A O 1
ATOM 2207 N N . SER A 1 290 ? -13.013 -1.252 19.524 1.00 97.88 290 SER A N 1
ATOM 2208 C CA . SER A 1 290 ? -11.647 -1.740 19.666 1.00 97.88 290 SER A CA 1
ATOM 2209 C C . SER A 1 290 ? -11.591 -3.225 19.332 1.00 97.88 290 SER A C 1
ATOM 2211 O O . SER A 1 290 ? -12.402 -3.993 19.862 1.00 97.88 290 SER A O 1
ATOM 2213 N N . VAL A 1 291 ? -10.605 -3.621 18.532 1.00 97.62 291 VAL A N 1
ATOM 2214 C CA . VAL A 1 291 ? -10.323 -5.024 18.209 1.00 97.62 291 VAL A CA 1
ATOM 2215 C C . VAL A 1 291 ? -8.990 -5.420 18.825 1.00 97.62 291 VAL A C 1
ATOM 2217 O O . VAL A 1 291 ? -7.981 -4.744 18.626 1.00 97.62 291 VAL A O 1
ATOM 2220 N N . VAL A 1 292 ? -8.988 -6.516 19.581 1.00 94.81 292 VAL A N 1
ATOM 2221 C CA . VAL A 1 292 ? -7.776 -7.097 20.169 1.00 94.81 292 VAL A CA 1
ATOM 2222 C C . VAL A 1 292 ? -7.764 -8.610 19.988 1.00 94.81 292 VAL A C 1
ATOM 2224 O O . VAL A 1 292 ? -8.814 -9.254 20.009 1.00 94.81 292 VAL A O 1
ATOM 2227 N N . ARG A 1 293 ? -6.570 -9.195 19.848 1.00 94.94 293 ARG A N 1
ATOM 2228 C CA . ARG A 1 293 ? -6.397 -10.651 19.797 1.00 94.94 293 ARG A CA 1
ATOM 2229 C C . ARG A 1 293 ? -6.909 -11.290 21.090 1.00 94.94 293 ARG A C 1
ATOM 2231 O O . ARG A 1 293 ? -6.555 -10.864 22.194 1.00 94.94 293 ARG A O 1
ATOM 2238 N N . ASN A 1 294 ? -7.709 -12.342 20.959 1.00 92.69 294 ASN A N 1
ATOM 2239 C CA . ASN A 1 294 ? -8.098 -13.173 22.083 1.00 92.69 294 ASN A CA 1
ATOM 2240 C C . ASN A 1 294 ? -6.897 -14.014 22.534 1.00 92.69 294 ASN A C 1
ATOM 2242 O O . ASN A 1 294 ? -6.479 -14.948 21.855 1.00 92.69 294 ASN A O 1
ATOM 2246 N N . ARG A 1 295 ? -6.357 -13.700 23.716 1.00 86.50 295 ARG A N 1
ATOM 2247 C CA . ARG A 1 295 ? -5.213 -14.412 24.313 1.00 86.50 295 ARG A CA 1
ATOM 2248 C C . ARG A 1 295 ? -5.507 -15.866 24.700 1.00 86.50 295 ARG A C 1
ATOM 2250 O O . ARG A 1 295 ? -4.576 -16.606 24.984 1.00 86.50 295 ARG A O 1
ATOM 2257 N N . HIS A 1 296 ? -6.778 -16.254 24.753 1.00 85.69 296 HIS A N 1
ATOM 2258 C CA . HIS A 1 296 ? -7.224 -17.606 25.097 1.00 85.69 296 HIS A CA 1
ATOM 2259 C C . HIS A 1 296 ? -7.596 -18.431 23.861 1.00 85.69 296 HIS A C 1
ATOM 2261 O O . HIS A 1 296 ? -8.037 -19.571 24.004 1.00 85.69 296 HIS A O 1
ATOM 2267 N N . TRP A 1 297 ? -7.458 -17.862 22.661 1.00 82.19 297 TRP A N 1
ATOM 2268 C CA . TRP A 1 297 ? -7.642 -18.602 21.423 1.00 82.19 297 TRP A CA 1
ATOM 2269 C C . TRP A 1 297 ? -6.417 -19.485 21.156 1.00 82.19 297 TRP A C 1
ATOM 2271 O O . TRP A 1 297 ? -5.303 -18.975 21.038 1.00 82.19 297 TRP A O 1
ATOM 2281 N N . ASP A 1 298 ? -6.625 -20.800 21.070 1.00 75.94 298 ASP A N 1
ATOM 2282 C CA . ASP A 1 298 ? -5.594 -21.772 20.691 1.00 75.94 298 ASP A CA 1
ATOM 2283 C C . ASP A 1 298 ? -5.693 -22.034 19.185 1.00 75.94 298 ASP A C 1
ATOM 2285 O O . ASP A 1 298 ? -6.713 -22.523 18.703 1.00 75.94 298 ASP A O 1
ATOM 2289 N N . GLU A 1 299 ? -4.631 -21.721 18.443 1.00 65.50 299 GLU A N 1
ATOM 2290 C CA . GLU A 1 299 ? -4.557 -21.918 16.987 1.00 65.50 299 GLU A CA 1
ATOM 2291 C C . GLU A 1 299 ? -4.617 -23.398 16.574 1.00 65.50 299 GLU A C 1
ATOM 2293 O O . GLU A 1 299 ? -4.777 -23.697 15.395 1.00 65.50 299 GLU A O 1
ATOM 2298 N N . ARG A 1 300 ? -4.499 -24.333 17.529 1.00 57.59 300 ARG A N 1
ATOM 2299 C CA . ARG A 1 300 ? -4.499 -25.786 17.289 1.00 57.59 300 ARG A CA 1
ATOM 2300 C C . ARG A 1 300 ? -5.875 -26.460 17.386 1.00 57.59 300 ARG A C 1
ATOM 2302 O O . ARG A 1 300 ? -5.922 -27.690 17.465 1.00 57.59 300 ARG A O 1
ATOM 2309 N N . ARG A 1 301 ? -6.969 -25.694 17.426 1.00 47.41 301 ARG A N 1
ATOM 2310 C CA . ARG A 1 301 ? -8.343 -26.224 17.377 1.00 47.41 301 ARG A CA 1
ATOM 2311 C C . ARG A 1 301 ? -8.893 -26.342 15.965 1.00 47.41 301 ARG A C 1
ATOM 2313 O O . ARG A 1 301 ? -8.626 -25.439 15.148 1.00 47.41 301 ARG A O 1
#

Secondary structure (DSSP, 8-state):
-------B-HHHHHHHTT--HHHHHHHHHHHT----SS-----B-HHHHHHHHHHH--TTTS-HHHHHHHHHHHHHHHHHHHHHHHHHHHHHHT-TT----HHHHHHHHHHHHHHHHHHHHHHHHHSS--SSEEEEEEEEEEEETTHHHHHHHS-HHHHHHHHHHHHHHHHHHHHHTT-EEEEEETTEEEEEESSHHHHHHHHHHHHHHHHTTSS--EEEEEEEEEEEEETTEEESHHHHHHHHHHHHSPTTEEEE-HHHHHHTTT-TTEEEEEEEEEEETTEEEEEEEEEEE-TT--TT-

Sequence (301 aa):
MSDDPVSFSREELVDALHLDHDYALRFWNAFGFAQDTGASGHRFTREDLAALAIYVQGDNAMDTSAQLAAARSIGQATARLAEWQAEQIRLLSANDGVAATTDQMIDALAHLQTLVWRRHLESYMRAPEAADHEVDTIVGFADIVGYTSMSRQLGMADLENLLERFESSAHTIVVENGGQVVKTIGDAVMFTSPDARAAAETAVALHVVASDGEIPALRIGIARGHALTRLGDVFGEPVNIAARLAGSARSGTTLVDENLSEDLKGDERFYVSSIPTLSVRGYRRLHAWSVVRNRHWDERR

InterPro domains:
  IPR001054 Adenylyl cyclase class-3/4/guanylyl cyclase [PF00211] (139-289)
  IPR001054 Adenylyl cyclase class-3/4/guanylyl cyclase [PS50125] (138-246)
  IPR001054 Adenylyl cyclase class-3/4/guanylyl cyclase [SM00044] (81-274)
  IPR001054 Adenylyl cyclase class-3/4/guanylyl cyclase [cd07302] (139-285)
  IPR029787 Nucleotide cyclase [G3DSA:3.30.70.1230] (121-291)
  IPR029787 Nucleotide cyclase [SSF55073] (131-295)
  IPR050697 Adenylyl/Guanylyl Cyclase Class-3/4 [PTHR43081] (76-263)